Protein AF-A0A952CVP7-F1 (afdb_monomer)

pLDDT: mean 87.02, std 11.58, range [49.03, 98.19]

Nearest PDB structures (foldseek):
  7osi-assembly1_D  TM=8.247E-01  e=4.301E-03  Stutzerimonas stutzeri ATCC 14405 = CCUG 16156
  7znq-assembly1_Y  TM=8.307E-01  e=6.182E-03  Stutzerimonas stutzeri ATCC 14405 = CCUG 16156
  8ce1-assembly1_B  TM=6.761E-01  e=9.826E-02  Escherichia coli
  8edw-assembly1_A  TM=6.250E-01  e=9.923E-01  Homo sapiens
  8ee6-assembly1_A  TM=5.108E-01  e=1.959E+00  Homo sapiens

Mean predicted aligned error: 5.69 Å

Foldseek 3Di:
DQQLVLLLVLLLVCLQPVQLVLLLQQLVQLLDPVVLVVVVPDPDQQLVVLLVSLVVSLVVVLVVQLVVQLVSSVVSVHDPVSNVLSSLSSSLSSLLSSLLLLLQCLVPSDSVRSSVSSVVVSCVQRPVLVVVLVVVCVVPVVDDCLVVLVVSCLVRLSSLSSLVSCLVSVPPPPCPPSSVSCCVVCVPCSVVSSSVSSVVSSVVSSSSSSVSNSVVVD

Secondary structure (DSSP, 8-state):
-HHHHHHHHHHHHHHHHHHHHHHHHHHHHHH-HHHHHHHHTSSS-HHHHHHHHHHHHHHHHHHHHHHHHHHHHHHTT--HHHHHHHHHHHHHHHHHHHHHHHHHHHHH--HHHHHHHHHHHHIIIIIIHHHHHHHHHHHTTTS--HHHHHHHHHH-HHHHHHHHHHHHTT-TTS-HHHHHHHHHH-TTTHHHHHHHHHHHHHHHHHHHHHHHHHHH--

Radius of gyration: 18.66 Å; Cα contacts (8 Å, |Δi|>4): 236; chains: 1; bounding box: 47×37×53 Å

Sequence (218 aa):
RGSAVGLVSVVAVLQLYLPPLVVVMAAPLLTRRETWAFWAALPRPPAAAYRGAALGIAGGMLLPLLAGSALAGAVLGLDPRGLALLGLTTVAVTLMFTTLTALFSALTLDVTRAMALGLAAWGLLVLAYGPLVVGVAAAFADYPLDALLVASLIVNPLELWRVGLLHALRVPVLVGPVGKVVTDLFPNGALLIAAASTALGSAVALFAAGWVFWRRER

Solvent-accessible surface area (backbone atoms only — not comparable to full-atom values): 11289 Å² total; per-residue (Å²): 114,69,42,54,54,48,50,53,51,50,49,52,53,43,63,65,54,47,44,56,51,41,19,66,62,43,14,54,73,63,25,43,60,70,57,52,58,58,54,68,72,43,101,58,61,60,30,57,54,49,39,48,48,42,52,50,53,37,55,64,49,44,57,61,50,44,52,51,51,49,50,54,32,56,77,60,60,40,50,75,66,52,42,51,51,50,47,51,51,54,51,47,52,46,44,34,34,29,19,47,18,39,26,35,9,41,75,54,57,32,43,68,60,9,33,52,51,35,46,49,51,42,44,44,70,64,66,43,38,61,61,49,54,52,53,51,50,63,76,43,64,93,50,90,50,66,67,58,47,51,51,54,37,66,75,34,37,70,55,23,43,54,45,22,49,39,56,77,60,69,51,87,87,75,44,62,76,61,31,49,57,45,49,74,75,33,80,90,41,39,53,58,52,16,50,49,43,34,52,50,52,23,50,51,30,33,52,49,15,14,52,49,36,45,67,69,79,106

Structure (mmCIF, N/CA/C/O backbone):
data_AF-A0A952CVP7-F1
#
_entry.id   AF-A0A952CVP7-F1
#
loop_
_atom_site.group_PDB
_atom_site.id
_atom_site.type_symbol
_atom_site.label_atom_id
_atom_site.label_alt_id
_atom_site.label_comp_id
_atom_site.label_asym_id
_atom_site.label_entity_id
_atom_site.label_seq_id
_atom_site.pdbx_PDB_ins_code
_atom_site.Cartn_x
_atom_site.Cartn_y
_atom_site.Cartn_z
_atom_site.occupancy
_atom_site.B_iso_or_equiv
_atom_site.auth_seq_id
_atom_site.auth_comp_id
_atom_site.auth_asym_id
_atom_site.auth_atom_id
_atom_site.pdbx_PDB_model_num
ATOM 1 N N . ARG A 1 1 ? 24.052 4.198 -17.199 1.00 54.97 1 ARG A N 1
ATOM 2 C CA . ARG A 1 1 ? 23.691 2.754 -17.210 1.00 54.97 1 ARG A CA 1
ATOM 3 C C . ARG A 1 1 ? 23.750 2.149 -15.804 1.00 54.97 1 ARG A C 1
ATOM 5 O O . ARG A 1 1 ? 22.779 1.511 -15.434 1.00 54.97 1 ARG A O 1
ATOM 12 N N . GLY A 1 2 ? 24.797 2.406 -15.004 1.00 66.31 2 GLY A N 1
ATOM 13 C CA . GLY A 1 2 ? 24.876 1.930 -13.609 1.00 66.31 2 GLY A CA 1
ATOM 14 C C . GLY A 1 2 ? 23.774 2.455 -12.672 1.00 66.31 2 GLY A C 1
ATOM 15 O O . GLY A 1 2 ? 23.199 1.669 -11.930 1.00 66.31 2 GLY A O 1
ATOM 16 N N . SER A 1 3 ? 23.399 3.737 -12.772 1.00 73.19 3 SER A N 1
ATOM 17 C CA . SER A 1 3 ? 22.352 4.344 -11.924 1.00 73.19 3 SER A CA 1
ATOM 18 C C . SER A 1 3 ? 20.963 3.711 -12.098 1.00 73.19 3 SER A C 1
ATOM 20 O O . SER A 1 3 ? 20.264 3.467 -11.121 1.00 73.19 3 SER A O 1
ATOM 22 N N . ALA A 1 4 ? 20.577 3.382 -13.335 1.00 74.94 4 ALA A N 1
ATOM 23 C CA . ALA A 1 4 ? 19.302 2.731 -13.640 1.00 74.94 4 ALA A CA 1
ATOM 24 C C . ALA A 1 4 ? 19.203 1.323 -13.030 1.00 74.94 4 ALA A C 1
ATOM 26 O O . ALA A 1 4 ? 18.185 0.968 -12.443 1.00 74.94 4 ALA A O 1
ATOM 27 N N . VAL A 1 5 ? 20.276 0.533 -13.137 1.00 76.94 5 VAL A N 1
ATOM 28 C CA . VAL A 1 5 ? 20.346 -0.802 -12.525 1.00 76.94 5 VAL A CA 1
ATOM 29 C C . VAL A 1 5 ? 20.336 -0.685 -11.000 1.00 76.94 5 VAL A C 1
ATOM 31 O O . VAL A 1 5 ? 19.619 -1.432 -10.343 1.00 76.94 5 VAL A O 1
ATOM 34 N N . GLY A 1 6 ? 21.054 0.297 -10.444 1.00 81.19 6 GLY A N 1
ATOM 35 C CA . GLY A 1 6 ? 21.027 0.608 -9.015 1.00 81.19 6 GLY A CA 1
ATOM 36 C C . GLY A 1 6 ? 19.615 0.889 -8.496 1.00 81.19 6 GLY A C 1
ATOM 37 O O . GLY A 1 6 ? 19.198 0.269 -7.523 1.00 81.19 6 GLY A O 1
ATOM 38 N N . LEU A 1 7 ? 18.845 1.750 -9.176 1.00 84.25 7 LEU A N 1
ATOM 39 C CA . LEU A 1 7 ? 17.468 2.068 -8.776 1.00 84.25 7 LEU A CA 1
ATOM 40 C C . LEU A 1 7 ? 16.573 0.824 -8.763 1.00 84.25 7 LEU A C 1
ATOM 42 O O . LEU A 1 7 ? 15.878 0.579 -7.781 1.00 84.25 7 LEU A O 1
ATOM 46 N N . VAL A 1 8 ? 16.595 0.032 -9.837 1.00 82.94 8 VAL A N 1
ATOM 47 C CA . VAL A 1 8 ? 15.749 -1.166 -9.961 1.00 82.94 8 VAL A CA 1
ATOM 48 C C . VAL A 1 8 ? 16.085 -2.187 -8.874 1.00 82.94 8 VAL A C 1
ATOM 50 O O . VAL A 1 8 ? 15.175 -2.736 -8.256 1.00 82.94 8 VAL A O 1
ATOM 53 N N . SER A 1 9 ? 17.372 -2.401 -8.593 1.00 84.56 9 SER A N 1
ATOM 54 C CA . SER A 1 9 ? 17.817 -3.312 -7.535 1.00 84.56 9 SER A CA 1
ATOM 55 C C . SER A 1 9 ? 17.373 -2.845 -6.149 1.00 84.56 9 SER A C 1
ATOM 57 O O . SER A 1 9 ? 16.862 -3.646 -5.371 1.00 84.56 9 SER A O 1
ATOM 59 N N . VAL A 1 10 ? 17.505 -1.549 -5.842 1.00 88.31 10 VAL A N 1
ATOM 60 C CA . VAL A 1 10 ? 17.043 -0.993 -4.559 1.00 88.31 10 VAL A CA 1
ATOM 61 C C . VAL A 1 10 ? 15.539 -1.121 -4.418 1.00 88.31 10 VAL A C 1
ATOM 63 O O . VAL A 1 10 ? 15.069 -1.513 -3.357 1.00 88.31 10 VAL A O 1
ATOM 66 N N . VAL A 1 11 ? 14.779 -0.821 -5.472 1.00 90.00 11 VAL A N 1
ATOM 67 C CA . VAL A 1 11 ? 13.319 -0.946 -5.437 1.00 90.00 11 VAL A CA 1
ATOM 68 C C . VAL A 1 11 ? 12.902 -2.402 -5.245 1.00 90.00 11 VAL A C 1
ATOM 70 O O . VAL A 1 11 ? 11.991 -2.654 -4.466 1.00 90.00 11 VAL A O 1
ATOM 73 N N . ALA A 1 12 ? 13.582 -3.366 -5.872 1.00 88.38 12 ALA A N 1
ATOM 74 C CA . ALA A 1 12 ? 13.307 -4.786 -5.655 1.00 88.38 12 ALA A CA 1
ATOM 75 C C . ALA A 1 12 ? 13.557 -5.204 -4.194 1.00 88.38 12 ALA A C 1
ATOM 77 O O . ALA A 1 12 ? 12.710 -5.846 -3.576 1.00 88.38 12 ALA A O 1
ATOM 78 N N . VAL A 1 13 ? 14.684 -4.781 -3.611 1.00 90.88 13 VAL A N 1
ATOM 79 C CA . VAL A 1 13 ? 14.997 -5.016 -2.190 1.00 90.88 13 VAL A CA 1
ATOM 80 C C . VAL A 1 13 ? 13.963 -4.335 -1.287 1.00 90.88 13 VAL A C 1
ATOM 82 O O . VAL A 1 13 ? 13.463 -4.941 -0.342 1.00 90.88 13 VAL A O 1
ATOM 85 N N . LEU A 1 14 ? 13.583 -3.097 -1.598 1.00 92.69 14 LEU A N 1
ATOM 86 C CA . LEU A 1 14 ? 12.570 -2.349 -0.861 1.00 92.69 14 LEU A CA 1
ATOM 87 C C . LEU A 1 14 ? 11.216 -3.062 -0.913 1.00 92.69 14 LEU A C 1
ATOM 89 O O . LEU A 1 14 ? 10.606 -3.273 0.128 1.00 92.69 14 LEU A O 1
ATOM 93 N N . GLN A 1 15 ? 10.759 -3.494 -2.087 1.00 91.56 15 GLN A N 1
ATOM 94 C CA . GLN A 1 15 ? 9.509 -4.246 -2.237 1.00 91.56 15 GLN A CA 1
ATOM 95 C C . GLN A 1 15 ? 9.540 -5.593 -1.504 1.00 91.56 15 GLN A C 1
ATOM 97 O O . GLN A 1 15 ? 8.499 -6.057 -1.047 1.00 91.56 15 GLN A O 1
ATOM 102 N N . LEU A 1 16 ? 10.717 -6.202 -1.346 1.00 94.38 16 LEU A N 1
ATOM 103 C CA . LEU A 1 16 ? 10.873 -7.448 -0.606 1.00 94.38 16 LEU A CA 1
ATOM 104 C C . LEU A 1 16 ? 10.771 -7.246 0.914 1.00 94.38 16 LEU A C 1
ATOM 106 O O . LEU A 1 16 ? 10.023 -7.969 1.570 1.00 94.38 16 LEU A O 1
ATOM 110 N N . TYR A 1 17 ? 11.496 -6.271 1.472 1.00 94.75 17 TYR A N 1
ATOM 111 C CA . TYR A 1 17 ? 11.640 -6.105 2.928 1.00 94.75 17 TYR A CA 1
ATOM 112 C C . TYR A 1 17 ? 10.680 -5.096 3.560 1.00 94.75 17 TYR A C 1
ATOM 114 O O . TYR A 1 17 ? 10.357 -5.213 4.743 1.00 94.75 17 TYR A O 1
ATOM 122 N N . LEU A 1 18 ? 10.217 -4.097 2.809 1.00 95.44 18 LEU A N 1
ATOM 123 C CA . LEU A 1 18 ? 9.376 -3.039 3.361 1.00 95.44 18 LEU A CA 1
ATOM 124 C C . LEU A 1 18 ? 7.982 -3.535 3.776 1.00 95.44 18 LEU A C 1
ATOM 126 O O . LEU A 1 18 ? 7.540 -3.179 4.868 1.00 95.44 18 LEU A O 1
ATOM 130 N N . PRO A 1 19 ? 7.286 -4.375 2.988 1.00 96.75 19 PRO A N 1
ATOM 131 C CA . PRO A 1 19 ? 5.978 -4.875 3.388 1.00 96.75 19 PRO A CA 1
ATOM 132 C C . PRO A 1 19 ? 5.930 -5.638 4.720 1.00 96.75 19 PRO A C 1
ATOM 134 O O . PRO A 1 19 ? 5.095 -5.276 5.551 1.00 96.75 19 PRO A O 1
ATOM 137 N N . PRO A 1 20 ? 6.789 -6.648 4.992 1.00 97.62 20 PRO A N 1
ATOM 138 C CA . PRO A 1 20 ? 6.739 -7.353 6.268 1.00 97.62 20 PRO A CA 1
ATOM 139 C C . PRO A 1 20 ? 7.072 -6.419 7.436 1.00 97.62 20 PRO A C 1
ATOM 141 O O . PRO A 1 20 ? 6.433 -6.518 8.481 1.00 97.62 20 PRO A O 1
ATOM 144 N N . LEU A 1 21 ? 7.990 -5.460 7.252 1.00 97.50 21 LEU A N 1
ATOM 145 C CA . LEU A 1 21 ? 8.279 -4.433 8.256 1.00 97.50 21 LEU A CA 1
ATOM 146 C C . LEU A 1 21 ? 7.028 -3.602 8.584 1.00 97.50 21 LEU A C 1
ATOM 148 O O . LEU A 1 21 ? 6.689 -3.433 9.755 1.00 97.50 21 LEU A O 1
ATOM 152 N N . VAL A 1 22 ? 6.316 -3.119 7.561 1.00 97.75 22 VAL A N 1
ATOM 153 C CA . VAL A 1 22 ? 5.076 -2.345 7.732 1.00 97.75 22 VAL A CA 1
ATOM 154 C C . VAL A 1 22 ? 4.010 -3.172 8.451 1.00 97.75 22 VAL A C 1
ATOM 156 O O . VAL A 1 22 ? 3.400 -2.675 9.395 1.00 97.75 22 VAL A O 1
ATOM 159 N N . VAL A 1 23 ? 3.819 -4.438 8.068 1.00 98.12 23 VAL A N 1
ATOM 160 C CA . VAL A 1 23 ? 2.848 -5.343 8.708 1.00 98.12 23 VAL A CA 1
ATOM 161 C C . VAL A 1 23 ? 3.162 -5.527 10.195 1.00 98.12 23 VAL A C 1
ATOM 163 O O . VAL A 1 23 ? 2.280 -5.346 11.035 1.00 98.12 23 VAL A O 1
ATOM 166 N N . VAL A 1 24 ? 4.416 -5.851 10.529 1.00 97.50 24 VAL A N 1
ATOM 167 C CA . VAL A 1 24 ? 4.864 -6.103 11.911 1.00 97.50 24 VAL A CA 1
ATOM 168 C C . VAL A 1 24 ? 4.699 -4.865 12.787 1.00 97.50 24 VAL A C 1
ATOM 170 O O . VAL A 1 24 ? 4.323 -4.979 13.950 1.00 97.50 24 VAL A O 1
ATOM 173 N N . MET A 1 25 ? 4.954 -3.680 12.237 1.00 97.31 25 MET A N 1
ATOM 174 C CA . MET A 1 25 ? 4.862 -2.439 12.997 1.00 97.31 25 MET A CA 1
ATOM 175 C C . MET A 1 25 ? 3.421 -1.918 13.108 1.00 97.31 25 MET A C 1
ATOM 177 O O . MET A 1 25 ? 3.038 -1.385 14.149 1.00 97.31 25 MET A O 1
ATOM 181 N N . ALA A 1 26 ? 2.603 -2.065 12.061 1.00 97.56 26 ALA A N 1
ATOM 182 C CA . ALA A 1 26 ? 1.249 -1.518 12.025 1.00 97.56 26 ALA A CA 1
ATOM 183 C C . ALA A 1 26 ? 0.235 -2.405 12.762 1.00 97.56 26 ALA A C 1
ATOM 185 O O . ALA A 1 26 ? -0.609 -1.882 13.493 1.00 97.56 26 ALA A O 1
ATOM 186 N N . ALA A 1 27 ? 0.317 -3.733 12.617 1.00 97.50 27 ALA A N 1
ATOM 187 C CA . ALA A 1 27 ? -0.688 -4.646 13.163 1.00 97.50 27 ALA A CA 1
ATOM 188 C C . ALA A 1 27 ? -0.885 -4.499 14.686 1.00 97.50 27 ALA A C 1
ATOM 190 O O . ALA A 1 27 ? -2.035 -4.320 15.094 1.00 97.50 27 ALA A O 1
ATOM 191 N N . PRO A 1 28 ? 0.169 -4.462 15.535 1.00 96.06 28 PRO A N 1
ATOM 192 C CA . PRO A 1 28 ? -0.001 -4.302 16.977 1.00 96.06 28 PRO A CA 1
ATOM 193 C C . PRO A 1 28 ? -0.625 -2.965 17.368 1.00 96.06 28 PRO A C 1
ATOM 195 O O . PRO A 1 28 ? -1.359 -2.894 18.347 1.00 96.06 28 PRO A O 1
ATOM 198 N N . LEU A 1 29 ? -0.332 -1.893 16.629 1.00 95.44 29 LEU A N 1
ATOM 199 C CA . LEU A 1 29 ? -0.872 -0.562 16.909 1.00 95.44 29 LEU A CA 1
ATOM 200 C C . LEU A 1 29 ? -2.357 -0.464 16.541 1.00 95.44 29 LEU A C 1
ATOM 202 O O . LEU A 1 29 ? -3.111 0.239 17.207 1.00 95.44 29 LEU A O 1
ATOM 206 N N . LEU A 1 30 ? -2.782 -1.201 15.515 1.00 95.38 30 LEU A N 1
ATOM 207 C CA . LEU A 1 30 ? -4.155 -1.194 15.013 1.00 95.38 30 LEU A CA 1
ATOM 208 C C . LEU A 1 30 ? -5.081 -2.173 15.745 1.00 95.38 30 LEU A C 1
ATOM 210 O O . LEU A 1 30 ? -6.295 -2.018 15.662 1.00 95.38 30 LEU A O 1
ATOM 214 N N . THR A 1 31 ? -4.559 -3.157 16.482 1.00 94.19 31 THR A N 1
ATOM 215 C CA . THR A 1 31 ? -5.379 -4.148 17.210 1.00 94.19 31 THR A CA 1
ATOM 216 C C . THR A 1 31 ? -5.429 -3.947 18.728 1.00 94.19 31 THR A C 1
ATOM 218 O O . THR A 1 31 ? -6.090 -4.724 19.418 1.00 94.19 31 THR A O 1
ATOM 221 N N . ARG A 1 32 ? -4.743 -2.942 19.294 1.00 89.44 32 ARG A N 1
ATOM 222 C CA . ARG A 1 32 ? -4.740 -2.701 20.751 1.00 89.44 32 ARG A CA 1
ATOM 223 C C . ARG A 1 32 ? -6.122 -2.303 21.270 1.00 89.44 32 ARG A C 1
ATOM 225 O O . ARG A 1 32 ? -6.607 -1.206 21.005 1.00 89.44 32 ARG A O 1
ATOM 232 N N . ARG A 1 33 ? -6.718 -3.174 22.088 1.00 84.50 33 ARG A N 1
ATOM 233 C CA . ARG A 1 33 ? -8.054 -2.970 22.673 1.00 84.50 33 ARG A CA 1
ATOM 234 C C . ARG A 1 33 ? -8.132 -1.756 23.593 1.00 84.50 33 ARG A C 1
ATOM 236 O O . ARG A 1 33 ? -9.086 -1.002 23.500 1.00 84.50 33 ARG A O 1
ATOM 243 N N . GLU A 1 34 ? -7.125 -1.546 24.436 1.00 85.44 34 GLU A N 1
ATOM 244 C CA . GLU A 1 34 ? -7.066 -0.406 25.369 1.00 85.44 34 GLU A CA 1
ATOM 245 C C . GLU A 1 34 ? -7.121 0.934 24.634 1.00 85.44 34 GLU A C 1
ATOM 247 O O . GLU A 1 34 ? -7.817 1.858 25.049 1.00 85.44 34 GLU A O 1
ATOM 252 N N . THR A 1 35 ? -6.421 1.018 23.498 1.00 85.38 35 THR A N 1
ATOM 253 C CA . THR A 1 35 ? -6.474 2.185 22.625 1.00 85.38 35 THR A CA 1
ATOM 254 C C . THR A 1 35 ? -7.899 2.367 22.119 1.00 85.38 35 THR A C 1
ATOM 256 O O . THR A 1 35 ? -8.501 3.400 22.375 1.00 85.38 35 THR A O 1
ATOM 259 N N . TRP A 1 36 ? -8.504 1.363 21.489 1.00 87.81 36 TRP A N 1
ATOM 260 C CA . TRP A 1 36 ? -9.860 1.520 20.954 1.00 87.81 36 TRP A CA 1
ATOM 261 C C . TRP A 1 36 ? -10.922 1.809 22.019 1.00 87.81 36 TRP A C 1
ATOM 263 O O . TRP A 1 36 ? -11.789 2.641 21.769 1.00 87.81 36 TRP A O 1
ATOM 273 N N . ALA A 1 37 ? -10.788 1.253 23.225 1.00 85.06 37 ALA A N 1
ATOM 274 C CA . ALA A 1 37 ? -11.650 1.574 24.359 1.00 85.06 37 ALA A CA 1
ATOM 275 C C . ALA A 1 37 ? -11.560 3.058 24.757 1.00 85.06 37 ALA A C 1
ATOM 277 O O . ALA A 1 37 ? -12.580 3.706 24.979 1.00 85.06 37 ALA A O 1
ATOM 278 N N . PHE A 1 38 ? -10.351 3.629 24.786 1.00 86.44 38 PHE A N 1
ATOM 279 C CA . PHE A 1 38 ? -10.166 5.064 25.017 1.00 86.44 38 PHE A CA 1
ATOM 280 C C . PHE A 1 38 ? -10.777 5.911 23.891 1.00 86.44 38 PHE A C 1
ATOM 282 O O . PHE A 1 38 ? -11.462 6.899 24.146 1.00 86.44 38 PHE A O 1
ATOM 289 N N . TRP A 1 39 ? -10.556 5.526 22.632 1.00 83.12 39 TRP A N 1
ATOM 290 C CA . TRP A 1 39 ? -11.062 6.280 21.483 1.00 83.12 39 TRP A CA 1
ATOM 291 C C . TRP A 1 39 ? -12.585 6.195 21.338 1.00 83.12 39 TRP A C 1
ATOM 293 O O . TRP A 1 39 ? -13.186 7.155 20.859 1.00 83.12 39 TRP A O 1
ATOM 303 N N . ALA A 1 40 ? -13.210 5.106 21.790 1.00 82.56 40 ALA A N 1
ATOM 304 C CA . ALA A 1 40 ? -14.663 4.961 21.852 1.00 82.56 40 ALA A CA 1
ATOM 305 C C . ALA A 1 40 ? -15.320 5.958 22.825 1.00 82.56 40 ALA A C 1
ATOM 307 O O . ALA A 1 40 ? -16.478 6.321 22.636 1.00 82.56 40 ALA A O 1
ATOM 308 N N . ALA A 1 41 ? -14.581 6.450 23.828 1.00 84.94 41 ALA A N 1
ATOM 309 C CA . ALA A 1 41 ? -15.062 7.482 24.746 1.00 84.94 41 ALA A CA 1
ATOM 310 C C . ALA A 1 41 ? -15.031 8.902 24.143 1.00 84.94 41 ALA A C 1
ATOM 312 O O . ALA A 1 41 ? -15.636 9.822 24.695 1.00 84.94 41 ALA A O 1
ATOM 313 N N . LEU A 1 42 ? -14.331 9.110 23.021 1.00 85.94 42 LEU A N 1
ATOM 314 C CA . LEU A 1 42 ? -14.278 10.405 22.343 1.00 85.94 42 LEU A CA 1
ATOM 315 C C . LEU A 1 42 ? -15.504 10.593 21.430 1.00 85.94 42 LEU A C 1
ATOM 317 O O . LEU A 1 42 ? -15.929 9.645 20.771 1.00 85.94 42 LEU A O 1
ATOM 321 N N . PRO A 1 43 ? -16.035 11.824 21.281 1.00 86.69 43 PRO A N 1
ATOM 322 C CA . PRO A 1 43 ? -17.179 12.115 20.415 1.00 86.69 43 PRO A CA 1
ATOM 323 C C . PRO A 1 43 ? -16.762 12.160 18.933 1.00 86.69 43 PRO A C 1
ATOM 325 O O . PRO A 1 43 ? -16.831 13.194 18.269 1.00 86.69 43 PRO A O 1
ATOM 328 N N . ARG A 1 44 ? -16.261 11.041 18.402 1.00 84.62 44 ARG A N 1
ATOM 329 C CA . ARG A 1 44 ? -15.830 10.888 17.006 1.00 84.62 44 ARG A CA 1
ATOM 330 C C . ARG A 1 44 ? -16.362 9.580 16.424 1.00 84.62 44 ARG A C 1
ATOM 332 O O . ARG A 1 44 ? -16.389 8.571 17.120 1.00 84.62 44 ARG A O 1
ATOM 339 N N . PRO A 1 45 ? -16.738 9.549 15.133 1.00 88.00 45 PRO A N 1
ATOM 340 C CA . PRO A 1 45 ? -17.193 8.312 14.516 1.00 88.00 45 PRO A CA 1
ATOM 341 C C . PRO A 1 45 ? -16.037 7.295 14.462 1.00 88.00 45 PRO A C 1
ATOM 343 O O . PRO A 1 45 ? -14.963 7.630 13.945 1.00 88.00 45 PRO A O 1
ATOM 346 N N . PRO A 1 46 ? -16.239 6.044 14.921 1.00 87.44 46 PRO A N 1
ATOM 347 C CA . PRO A 1 46 ? -15.155 5.074 15.100 1.00 87.44 46 PRO A CA 1
ATOM 348 C C . PRO A 1 46 ? -14.478 4.720 13.770 1.00 87.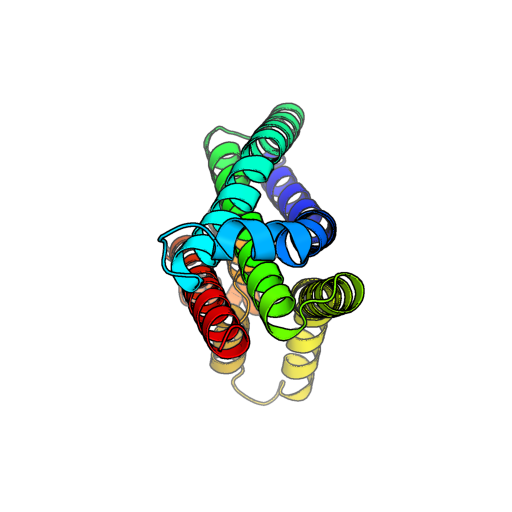44 46 PRO A C 1
ATOM 350 O O . PRO A 1 46 ? -13.259 4.600 13.706 1.00 87.44 46 PRO A O 1
ATOM 353 N N . ALA A 1 47 ? -15.231 4.691 12.664 1.00 91.56 47 ALA A N 1
ATOM 354 C CA . ALA A 1 47 ? -14.670 4.511 11.324 1.00 91.56 47 ALA A CA 1
ATOM 355 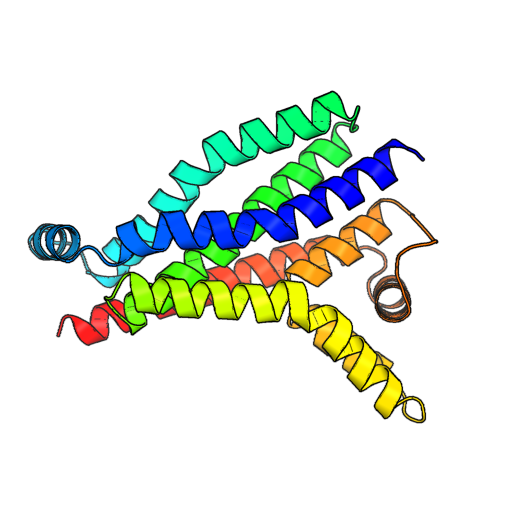C C . ALA A 1 47 ? -13.689 5.626 10.918 1.00 91.56 47 ALA A C 1
ATOM 357 O O . ALA A 1 47 ? -12.726 5.374 10.196 1.00 91.56 47 ALA A O 1
ATOM 358 N N . ALA A 1 48 ? -13.939 6.883 11.302 1.00 92.38 48 ALA A N 1
ATOM 359 C CA . ALA A 1 48 ? -13.025 7.981 10.984 1.00 92.38 48 ALA A CA 1
ATOM 360 C C . ALA A 1 48 ? -11.793 7.957 11.892 1.00 92.38 48 ALA A C 1
ATOM 362 O O . ALA A 1 48 ? -10.688 8.154 11.395 1.00 92.38 48 ALA A O 1
ATOM 363 N N . ALA A 1 49 ? -11.974 7.649 13.181 1.00 92.38 49 ALA A N 1
ATOM 364 C CA . ALA A 1 49 ? -10.867 7.464 14.115 1.00 92.38 49 ALA A CA 1
ATOM 365 C C . ALA A 1 49 ? -9.926 6.341 13.650 1.00 92.38 49 ALA A C 1
ATOM 367 O O . ALA A 1 49 ? -8.719 6.551 13.566 1.00 92.38 49 ALA A O 1
ATOM 368 N N . TYR A 1 50 ? -10.482 5.196 13.240 1.00 94.56 50 TYR A N 1
ATOM 369 C CA . TYR A 1 50 ? -9.707 4.055 12.752 1.00 94.56 50 TYR A CA 1
ATOM 370 C C . TYR A 1 50 ? -8.908 4.373 11.484 1.00 94.56 50 TYR A C 1
ATOM 372 O O . TYR A 1 50 ? -7.708 4.107 11.405 1.00 94.56 50 TYR A O 1
ATOM 380 N N . ARG A 1 51 ? -9.546 5.025 10.504 1.00 95.25 51 ARG A N 1
ATOM 381 C CA . ARG A 1 51 ? -8.861 5.474 9.281 1.00 95.25 51 ARG A CA 1
ATOM 382 C C . ARG A 1 51 ? -7.770 6.503 9.579 1.00 95.25 51 ARG A C 1
ATOM 384 O O . ARG A 1 51 ? -6.688 6.423 9.006 1.00 95.25 51 ARG A O 1
ATOM 391 N N . GLY A 1 52 ? -8.040 7.437 10.491 1.00 95.06 52 GLY A N 1
ATOM 392 C CA . GLY A 1 52 ? -7.065 8.424 10.948 1.00 95.06 52 GLY A CA 1
ATOM 393 C C . GLY A 1 52 ? -5.854 7.778 11.619 1.00 95.06 52 GLY A C 1
ATOM 394 O O . GLY A 1 52 ? -4.728 8.160 11.319 1.00 95.06 52 GLY A O 1
ATOM 395 N N . ALA A 1 53 ? -6.064 6.757 12.453 1.00 95.19 53 ALA A N 1
ATOM 396 C CA . ALA A 1 53 ? -4.979 6.000 13.069 1.00 95.19 53 ALA A CA 1
ATOM 397 C C . ALA A 1 53 ? -4.119 5.280 12.021 1.00 95.19 53 ALA A C 1
ATOM 399 O O . ALA A 1 53 ? -2.899 5.406 12.054 1.00 95.19 53 ALA A O 1
ATOM 400 N N . ALA A 1 54 ? -4.733 4.596 11.049 1.00 97.00 54 ALA A N 1
ATOM 401 C CA . ALA A 1 54 ? -3.999 3.933 9.969 1.00 97.00 54 ALA A CA 1
ATOM 402 C C . ALA A 1 54 ? -3.145 4.921 9.151 1.00 97.00 54 ALA A C 1
ATOM 404 O O . ALA A 1 54 ? -1.973 4.655 8.886 1.00 97.00 54 ALA A O 1
ATOM 405 N N . LEU A 1 55 ? -3.695 6.090 8.802 1.00 97.25 55 LEU A N 1
ATOM 406 C CA . LEU A 1 55 ? -2.949 7.143 8.106 1.00 97.25 55 LEU A CA 1
ATOM 407 C C . LEU A 1 55 ? -1.855 7.770 8.982 1.00 97.25 55 LEU A C 1
ATOM 409 O O . LEU A 1 55 ? -0.777 8.073 8.479 1.00 97.25 55 LEU A O 1
ATOM 413 N N . GLY A 1 56 ? -2.103 7.939 10.282 1.00 96.62 56 GLY A N 1
ATOM 414 C CA . GLY A 1 56 ? -1.110 8.434 11.236 1.00 96.62 56 GLY A CA 1
ATOM 415 C C . GLY A 1 56 ? 0.069 7.476 11.400 1.00 96.62 56 GLY A C 1
ATOM 416 O O . GLY A 1 56 ? 1.216 7.912 11.400 1.00 96.62 56 GLY A O 1
ATOM 417 N N . ILE A 1 57 ? -0.203 6.169 11.459 1.00 97.12 57 ILE A N 1
ATOM 418 C CA . ILE A 1 57 ? 0.820 5.116 11.481 1.00 97.12 57 ILE A CA 1
ATOM 419 C C . ILE A 1 57 ? 1.640 5.153 10.189 1.00 97.12 57 ILE A C 1
ATOM 421 O O . ILE A 1 57 ? 2.868 5.192 10.258 1.00 97.12 57 ILE A O 1
ATOM 425 N N . ALA A 1 58 ? 0.982 5.224 9.025 1.00 97.38 58 ALA A N 1
ATOM 426 C CA . ALA A 1 58 ? 1.679 5.373 7.749 1.00 97.38 58 ALA A CA 1
ATOM 427 C C . ALA A 1 58 ? 2.565 6.629 7.744 1.00 97.38 58 ALA A C 1
ATOM 429 O O . ALA A 1 58 ? 3.745 6.540 7.428 1.00 97.38 58 ALA A O 1
ATOM 430 N N . GLY A 1 59 ? 2.037 7.785 8.158 1.00 96.88 59 GLY A N 1
ATOM 431 C CA . GLY A 1 59 ? 2.792 9.039 8.239 1.00 96.88 59 GLY A CA 1
ATOM 432 C C . GLY A 1 59 ? 4.011 8.950 9.162 1.00 96.88 59 GLY A C 1
ATOM 433 O O . GLY A 1 59 ? 5.100 9.378 8.783 1.00 96.88 59 GLY A O 1
ATOM 434 N N . GLY A 1 60 ? 3.853 8.335 10.337 1.00 96.94 60 GLY A N 1
ATOM 435 C CA . GLY A 1 60 ? 4.943 8.117 11.288 1.00 96.94 60 GLY A CA 1
ATOM 436 C C . GLY A 1 60 ? 6.047 7.206 10.744 1.00 96.94 60 GLY A C 1
ATOM 437 O O . GLY A 1 60 ? 7.222 7.460 10.992 1.00 96.94 60 GLY A O 1
ATOM 438 N N . MET A 1 61 ? 5.689 6.184 9.961 1.00 97.00 61 MET A N 1
ATOM 439 C CA . MET A 1 61 ? 6.651 5.301 9.289 1.00 97.00 61 MET A CA 1
ATOM 440 C C . MET A 1 61 ? 7.317 5.961 8.083 1.00 97.00 61 MET A C 1
ATOM 442 O O . MET A 1 61 ? 8.502 5.747 7.840 1.00 97.00 61 MET A O 1
ATOM 446 N N . LEU A 1 62 ? 6.578 6.765 7.315 1.00 97.19 62 LEU A N 1
ATOM 447 C CA . LEU A 1 62 ? 7.086 7.365 6.084 1.00 97.19 62 LEU A CA 1
ATOM 448 C C . LEU A 1 62 ? 8.279 8.286 6.336 1.00 97.19 62 LEU A C 1
ATOM 450 O O . LEU A 1 62 ? 9.181 8.309 5.510 1.00 97.19 62 LEU A O 1
ATOM 454 N N . LEU A 1 63 ? 8.331 8.997 7.465 1.00 94.00 63 LEU A N 1
ATOM 455 C CA . LEU A 1 63 ? 9.455 9.881 7.792 1.00 94.00 63 LEU A CA 1
ATOM 456 C C . LEU A 1 63 ? 10.814 9.144 7.816 1.00 94.00 63 LEU A C 1
ATOM 458 O O . LEU A 1 63 ? 11.676 9.475 6.995 1.00 94.00 63 LEU A O 1
ATOM 462 N N . PRO A 1 64 ? 11.038 8.134 8.684 1.00 96.38 64 PRO A N 1
ATOM 463 C CA . PRO A 1 64 ? 12.297 7.393 8.696 1.00 96.38 64 PRO A CA 1
ATOM 464 C C . PRO A 1 64 ? 12.517 6.571 7.419 1.00 96.38 64 PRO A C 1
ATOM 466 O O . PRO A 1 64 ? 13.655 6.447 6.970 1.00 96.38 64 PRO A O 1
ATOM 469 N N . LEU A 1 65 ? 11.458 6.043 6.794 1.00 96.62 65 LEU A N 1
ATOM 470 C CA . LEU A 1 65 ? 11.580 5.263 5.558 1.00 96.62 65 LEU A CA 1
ATOM 471 C C . LEU A 1 65 ? 12.020 6.117 4.365 1.00 96.62 65 LEU A C 1
ATOM 473 O O . LEU A 1 65 ? 12.870 5.695 3.580 1.00 96.62 65 LEU A O 1
ATOM 477 N N . LEU A 1 66 ? 11.488 7.333 4.236 1.00 96.88 66 LEU A N 1
ATOM 478 C CA . LEU A 1 66 ? 11.907 8.277 3.206 1.00 96.88 66 LEU A CA 1
ATOM 479 C C . LEU A 1 66 ? 13.348 8.721 3.431 1.00 96.88 66 LEU A C 1
ATOM 481 O O . LEU A 1 66 ? 14.129 8.679 2.484 1.00 96.88 66 LEU A O 1
ATOM 485 N N . ALA A 1 67 ? 13.728 9.041 4.671 1.00 96.06 67 ALA A N 1
ATOM 486 C CA . ALA A 1 67 ? 15.111 9.368 5.009 1.00 96.06 67 ALA A CA 1
ATOM 487 C C . ALA A 1 67 ? 16.075 8.216 4.668 1.00 96.06 67 ALA A C 1
ATOM 489 O O . ALA A 1 67 ? 17.089 8.434 4.007 1.00 96.06 67 ALA A O 1
ATOM 490 N N . GLY A 1 68 ? 15.731 6.979 5.045 1.00 94.50 68 GLY A N 1
ATOM 491 C CA . GLY A 1 68 ? 16.531 5.791 4.741 1.00 94.50 68 GLY A CA 1
ATOM 492 C C . GLY A 1 68 ? 16.636 5.505 3.241 1.00 94.50 68 GLY A C 1
ATOM 493 O O . GLY A 1 68 ? 17.729 5.253 2.737 1.00 94.50 68 GLY A O 1
ATOM 494 N N . SER A 1 69 ? 15.525 5.601 2.504 1.00 94.00 69 SER A N 1
ATOM 495 C CA . SER A 1 69 ? 15.524 5.400 1.049 1.00 94.00 69 SER A CA 1
ATOM 496 C C . SER A 1 69 ? 16.307 6.491 0.308 1.00 94.00 69 SER A C 1
ATOM 498 O O . SER A 1 69 ? 17.067 6.180 -0.608 1.00 94.00 69 SER A O 1
ATOM 500 N N . ALA A 1 70 ? 16.212 7.751 0.744 1.00 94.31 70 ALA A N 1
ATOM 501 C CA . ALA A 1 70 ? 16.988 8.855 0.188 1.00 94.31 70 ALA A CA 1
ATOM 502 C C . ALA A 1 70 ? 18.489 8.680 0.452 1.00 94.31 70 ALA A C 1
ATOM 504 O O . ALA A 1 70 ? 19.292 8.864 -0.462 1.00 94.31 70 ALA A O 1
ATOM 505 N N . LEU A 1 71 ? 18.868 8.261 1.665 1.00 94.25 71 LEU A N 1
ATOM 506 C CA . LEU A 1 71 ? 20.255 7.956 2.010 1.00 94.25 71 LEU A CA 1
ATOM 507 C C . LEU A 1 71 ? 20.806 6.813 1.147 1.00 94.25 71 LEU A C 1
ATOM 509 O O . LEU A 1 71 ? 21.874 6.955 0.556 1.00 94.25 71 LEU A O 1
ATOM 513 N N . ALA A 1 72 ? 20.064 5.710 1.018 1.00 91.94 72 ALA A N 1
ATOM 514 C CA . ALA A 1 72 ? 20.454 4.585 0.169 1.00 91.94 72 ALA A CA 1
ATOM 515 C C . ALA A 1 72 ? 20.620 5.013 -1.299 1.00 91.94 72 ALA A C 1
ATOM 517 O O . ALA A 1 72 ? 21.604 4.658 -1.948 1.00 91.94 72 ALA A O 1
ATOM 518 N N . GLY A 1 73 ? 19.693 5.825 -1.811 1.00 91.88 73 GLY A N 1
ATOM 519 C CA . GLY A 1 73 ? 19.776 6.372 -3.160 1.00 91.88 73 GLY A CA 1
ATOM 520 C C . GLY A 1 73 ? 20.977 7.300 -3.367 1.00 91.88 73 GLY A C 1
ATOM 521 O O . GLY A 1 73 ? 21.629 7.226 -4.407 1.00 91.88 73 GLY A O 1
ATOM 522 N N . ALA A 1 74 ? 21.313 8.128 -2.375 1.00 91.38 74 ALA A N 1
ATOM 523 C CA . ALA A 1 74 ? 22.480 9.006 -2.423 1.00 91.38 74 ALA A CA 1
ATOM 524 C C . ALA A 1 74 ? 23.796 8.210 -2.438 1.00 91.38 74 ALA A C 1
ATOM 526 O O . ALA A 1 74 ? 24.670 8.497 -3.254 1.00 91.38 74 ALA A O 1
ATOM 527 N N . VAL A 1 75 ? 23.913 7.167 -1.604 1.00 91.75 75 VAL A N 1
ATOM 528 C CA . VAL A 1 75 ? 25.084 6.265 -1.572 1.00 91.75 75 VAL A CA 1
ATOM 529 C C . VAL A 1 75 ? 25.293 5.566 -2.918 1.00 91.75 75 VAL A C 1
ATOM 531 O O . VAL A 1 75 ? 26.426 5.364 -3.346 1.00 91.75 75 VAL A O 1
ATOM 534 N N . LEU A 1 76 ? 24.207 5.234 -3.615 1.00 88.94 76 LEU A N 1
ATOM 535 C CA . LEU A 1 76 ? 24.247 4.589 -4.928 1.00 88.94 76 LEU A CA 1
ATOM 536 C C . LEU A 1 76 ? 24.401 5.569 -6.099 1.00 88.94 76 LEU A C 1
ATOM 538 O O . LEU A 1 76 ? 24.397 5.141 -7.255 1.00 88.94 76 LEU A O 1
ATOM 542 N N . GLY A 1 77 ? 24.535 6.869 -5.823 1.00 89.31 77 GLY A N 1
ATOM 543 C CA . GLY A 1 77 ? 24.706 7.897 -6.847 1.00 89.31 77 GLY A CA 1
ATOM 544 C C . GLY A 1 77 ? 23.498 8.023 -7.778 1.00 89.31 77 GLY A C 1
ATOM 545 O O . GLY A 1 77 ? 23.669 8.238 -8.981 1.00 89.31 77 GLY A O 1
ATOM 546 N N . LEU A 1 78 ? 22.282 7.838 -7.250 1.00 88.81 78 LEU A N 1
ATOM 547 C CA . LEU A 1 78 ? 21.061 8.044 -8.025 1.00 88.81 78 LEU A CA 1
ATOM 548 C C . LEU A 1 78 ? 20.912 9.519 -8.411 1.00 88.81 78 LEU A C 1
ATOM 550 O O . LEU A 1 78 ? 21.180 10.427 -7.626 1.00 88.81 78 LEU A O 1
ATOM 554 N N . ASP A 1 79 ? 20.453 9.750 -9.637 1.00 90.56 79 ASP A N 1
ATOM 555 C CA . ASP A 1 79 ? 20.104 11.078 -10.121 1.00 90.56 79 ASP A CA 1
ATOM 556 C C . ASP A 1 79 ? 18.846 11.612 -9.399 1.00 90.56 79 ASP A C 1
ATOM 558 O O . ASP A 1 79 ? 18.078 10.831 -8.827 1.00 90.56 79 ASP A O 1
ATOM 562 N N . PRO A 1 80 ? 18.570 12.932 -9.428 1.00 90.69 80 PRO A N 1
ATOM 563 C CA . PRO A 1 80 ? 17.401 13.505 -8.753 1.00 90.69 80 PRO A CA 1
ATOM 564 C C . PRO A 1 80 ? 16.076 12.851 -9.166 1.00 90.69 80 PRO A C 1
ATOM 566 O O . PRO A 1 80 ? 15.174 12.675 -8.347 1.00 90.69 80 PRO A O 1
ATOM 569 N N . ARG A 1 81 ? 15.973 12.433 -10.434 1.00 89.75 81 ARG A N 1
ATOM 570 C CA . ARG A 1 81 ? 14.818 11.690 -10.939 1.00 89.75 81 ARG A CA 1
ATOM 571 C C . ARG A 1 81 ? 14.721 10.299 -10.308 1.00 89.75 81 ARG A C 1
ATOM 573 O O . ARG A 1 81 ? 13.632 9.918 -9.889 1.00 89.75 81 ARG A O 1
ATOM 580 N N . GLY A 1 82 ? 15.823 9.554 -10.217 1.00 89.44 82 GLY A N 1
ATOM 581 C CA . GLY A 1 82 ? 15.876 8.262 -9.537 1.00 89.44 82 GLY A CA 1
ATOM 582 C C . GLY A 1 82 ? 15.523 8.362 -8.054 1.00 89.44 82 GLY A C 1
ATOM 583 O O . GLY A 1 82 ? 14.746 7.547 -7.567 1.00 89.44 82 GLY A O 1
ATOM 584 N N . LEU A 1 83 ? 15.997 9.399 -7.357 1.00 92.00 83 LEU A N 1
ATOM 585 C CA . LEU A 1 83 ? 15.627 9.670 -5.962 1.00 92.00 83 LEU A CA 1
ATOM 586 C C . LEU A 1 83 ? 14.129 9.956 -5.799 1.00 92.00 83 LEU A C 1
ATOM 588 O O . LEU A 1 83 ? 13.495 9.403 -4.902 1.00 92.00 83 LEU A O 1
ATOM 592 N N . ALA A 1 84 ? 13.544 10.772 -6.681 1.00 92.25 84 ALA A N 1
ATOM 593 C CA . ALA A 1 84 ? 12.110 11.060 -6.657 1.00 92.25 84 ALA A CA 1
ATOM 594 C C . ALA A 1 84 ? 11.267 9.801 -6.916 1.00 92.25 84 ALA A C 1
ATOM 596 O O . ALA A 1 84 ? 10.283 9.554 -6.219 1.00 92.25 84 ALA A O 1
ATOM 597 N N . LEU A 1 85 ? 11.673 8.979 -7.889 1.00 91.19 85 LEU A N 1
ATOM 598 C CA . LEU A 1 85 ? 11.017 7.708 -8.196 1.00 91.19 85 LEU A CA 1
ATOM 599 C C . LEU A 1 85 ? 11.125 6.716 -7.033 1.00 91.19 85 LEU A C 1
ATOM 601 O O . LEU A 1 85 ? 10.128 6.087 -6.682 1.00 91.19 85 LEU A O 1
ATOM 605 N N . LEU A 1 86 ? 12.298 6.617 -6.403 1.00 93.00 86 LEU A N 1
ATOM 606 C CA . LEU A 1 86 ? 12.502 5.792 -5.217 1.00 93.00 86 LEU A CA 1
ATOM 607 C C . LEU A 1 86 ? 11.589 6.251 -4.075 1.00 93.00 86 LEU A C 1
ATOM 609 O O . LEU A 1 86 ? 10.828 5.444 -3.551 1.00 93.00 86 LEU A O 1
ATOM 613 N N . GLY A 1 87 ? 11.578 7.547 -3.754 1.00 95.12 87 GLY A N 1
ATOM 614 C CA . GLY A 1 87 ? 10.703 8.104 -2.721 1.00 95.12 87 GLY A CA 1
ATOM 615 C C . GLY A 1 87 ? 9.221 7.830 -2.988 1.00 95.12 87 GLY A C 1
ATOM 616 O O . GLY A 1 87 ? 8.496 7.408 -2.089 1.00 95.12 87 GLY A O 1
ATOM 617 N N . LEU A 1 88 ? 8.777 7.986 -4.237 1.00 93.88 88 LEU A N 1
ATOM 618 C CA . LEU A 1 88 ? 7.399 7.700 -4.631 1.00 93.88 88 LEU A CA 1
ATOM 619 C C . LEU A 1 88 ? 7.044 6.216 -4.451 1.00 93.88 88 LEU A C 1
ATOM 621 O O . LEU A 1 88 ? 5.968 5.902 -3.941 1.00 93.88 88 LEU A O 1
ATOM 625 N N . THR A 1 89 ? 7.960 5.305 -4.793 1.00 93.62 89 THR A N 1
ATOM 626 C CA . THR A 1 89 ? 7.762 3.865 -4.562 1.00 93.62 89 THR A CA 1
ATOM 627 C C . THR A 1 89 ? 7.718 3.526 -3.072 1.00 93.62 89 THR A C 1
ATOM 629 O O . THR A 1 89 ? 6.856 2.754 -2.654 1.00 93.62 89 THR A O 1
ATOM 632 N N . THR A 1 90 ? 8.556 4.162 -2.245 1.00 96.38 90 THR A N 1
ATOM 633 C CA . THR A 1 90 ? 8.527 4.020 -0.782 1.00 96.38 90 THR A CA 1
ATOM 634 C C . THR A 1 90 ? 7.167 4.429 -0.219 1.00 96.38 90 THR A C 1
ATOM 636 O O . THR A 1 90 ? 6.576 3.685 0.567 1.00 96.38 90 THR A O 1
ATOM 639 N N . VAL A 1 91 ? 6.632 5.578 -0.655 1.00 96.69 91 VAL A N 1
ATOM 640 C CA . VAL A 1 91 ? 5.298 6.056 -0.253 1.00 96.69 91 VAL A CA 1
ATOM 641 C C . VAL A 1 91 ? 4.216 5.060 -0.656 1.00 96.69 91 VAL A C 1
ATOM 643 O O . VAL A 1 91 ? 3.398 4.664 0.174 1.00 96.69 91 VAL A O 1
ATOM 646 N N . ALA A 1 92 ? 4.238 4.627 -1.914 1.00 95.38 92 ALA A N 1
ATOM 647 C CA . ALA A 1 92 ? 3.243 3.732 -2.484 1.00 95.38 92 ALA A CA 1
ATOM 648 C C . ALA A 1 92 ? 3.176 2.384 -1.742 1.00 95.38 92 ALA A C 1
ATOM 650 O O . ALA A 1 92 ? 2.100 1.968 -1.309 1.00 95.38 92 ALA A O 1
ATOM 651 N N . VAL A 1 93 ? 4.324 1.729 -1.535 1.00 95.81 93 VAL A N 1
ATOM 652 C CA . VAL A 1 93 ? 4.407 0.432 -0.842 1.00 95.81 93 VAL A CA 1
ATOM 653 C C . VAL A 1 93 ? 3.969 0.559 0.619 1.00 95.81 93 VAL A C 1
ATOM 655 O O . VAL A 1 93 ? 3.193 -0.266 1.106 1.00 95.81 93 VAL A O 1
ATOM 658 N N . THR A 1 94 ? 4.410 1.614 1.310 1.00 97.44 94 THR A N 1
ATOM 659 C CA . THR A 1 94 ? 4.065 1.846 2.722 1.00 97.44 94 THR A CA 1
ATOM 660 C C . THR A 1 94 ? 2.570 2.088 2.904 1.00 97.44 94 THR A C 1
ATOM 662 O O . THR A 1 94 ? 1.961 1.496 3.796 1.00 97.44 94 THR A O 1
ATOM 665 N N . LEU A 1 95 ? 1.953 2.917 2.055 1.00 97.00 95 LEU A N 1
ATOM 666 C CA . LEU A 1 95 ? 0.513 3.177 2.111 1.00 97.00 95 LEU A CA 1
ATOM 667 C C . LEU A 1 95 ? -0.295 1.915 1.806 1.00 97.00 95 LEU A C 1
ATOM 669 O O . LEU A 1 95 ? -1.228 1.597 2.547 1.00 97.00 95 LEU A O 1
ATOM 673 N N . MET A 1 96 ? 0.095 1.164 0.775 1.00 96.44 96 MET A N 1
ATOM 674 C CA . MET A 1 96 ? -0.592 -0.071 0.405 1.00 96.44 96 MET A CA 1
ATOM 675 C C . MET A 1 96 ? -0.591 -1.078 1.558 1.00 96.44 96 MET A C 1
ATOM 677 O O . MET A 1 96 ? -1.647 -1.530 1.997 1.00 96.44 96 MET A O 1
ATOM 681 N N . PHE A 1 97 ? 0.580 -1.394 2.112 1.00 97.56 97 PHE A N 1
ATOM 682 C CA . PHE A 1 97 ? 0.657 -2.391 3.178 1.00 97.56 97 PHE A CA 1
ATOM 683 C C . PHE A 1 97 ? 0.102 -1.894 4.510 1.00 97.56 97 PHE A C 1
ATOM 685 O O . PHE A 1 97 ? -0.485 -2.692 5.238 1.00 97.56 97 PHE A O 1
ATOM 692 N N . THR A 1 98 ? 0.191 -0.597 4.820 1.00 98.19 98 THR A N 1
ATOM 693 C CA . THR A 1 98 ? -0.450 -0.059 6.032 1.00 98.19 98 THR A CA 1
ATOM 694 C C . THR A 1 98 ? -1.971 -0.172 5.942 1.00 98.19 98 THR A C 1
ATOM 696 O O . THR A 1 98 ? -2.613 -0.594 6.902 1.00 98.19 98 THR A O 1
ATOM 699 N N . THR A 1 99 ? -2.566 0.156 4.791 1.00 97.94 99 THR A N 1
ATOM 700 C CA . THR A 1 99 ? -4.028 0.099 4.608 1.00 97.94 99 THR A CA 1
ATOM 701 C C . THR A 1 99 ? -4.559 -1.333 4.511 1.00 97.94 99 THR A C 1
ATOM 703 O O . THR A 1 99 ? -5.606 -1.624 5.090 1.00 97.94 99 THR A O 1
ATOM 706 N N . LEU A 1 100 ? -3.817 -2.257 3.889 1.00 97.62 100 LEU A N 1
ATOM 707 C CA . LEU A 1 100 ? -4.120 -3.694 3.939 1.00 97.62 100 LEU A CA 1
ATOM 708 C C . LEU A 1 100 ? -4.029 -4.246 5.364 1.00 97.62 100 LEU A C 1
ATOM 710 O O . LEU A 1 100 ? -4.938 -4.936 5.822 1.00 97.62 100 LEU A O 1
ATOM 714 N N . THR A 1 101 ? -2.968 -3.895 6.095 1.00 98.19 101 THR A N 1
ATOM 715 C CA . THR A 1 101 ? -2.818 -4.301 7.499 1.00 98.19 101 THR A CA 1
ATOM 716 C C . THR A 1 101 ? -3.955 -3.737 8.344 1.00 98.19 101 THR A C 1
ATOM 718 O O . THR A 1 101 ? -4.529 -4.467 9.141 1.00 98.19 101 THR A O 1
ATOM 721 N N . ALA A 1 102 ? -4.371 -2.489 8.113 1.00 98.00 102 ALA A N 1
ATOM 722 C CA . ALA A 1 102 ? -5.537 -1.901 8.768 1.00 98.00 102 ALA A CA 1
ATOM 723 C C . ALA A 1 102 ? -6.829 -2.672 8.492 1.00 98.00 102 ALA A C 1
ATOM 725 O O . ALA A 1 102 ? -7.616 -2.869 9.420 1.00 98.00 102 ALA A O 1
ATOM 726 N N . LEU A 1 103 ? -7.041 -3.152 7.266 1.00 98.12 103 LEU A N 1
ATOM 727 C CA . LEU A 1 103 ? -8.182 -4.005 6.945 1.00 98.12 103 LEU A CA 1
ATOM 728 C C . LEU A 1 103 ? -8.119 -5.340 7.702 1.00 98.12 103 LEU A C 1
ATOM 730 O O . LEU A 1 103 ? -9.098 -5.721 8.342 1.00 98.12 103 LEU A O 1
ATOM 734 N N . PHE A 1 104 ? -6.976 -6.028 7.698 1.00 97.81 104 PHE A N 1
ATOM 735 C CA . PHE A 1 104 ? -6.816 -7.299 8.415 1.00 97.81 104 PHE A CA 1
ATOM 736 C C . PHE A 1 104 ? -6.931 -7.144 9.934 1.00 97.81 104 PHE A C 1
ATOM 738 O O . PHE A 1 104 ? -7.572 -7.964 10.594 1.00 97.81 104 PHE A O 1
ATOM 745 N N . SER A 1 105 ? -6.386 -6.064 10.488 1.00 97.12 105 SER A N 1
ATOM 746 C CA . SER A 1 105 ? -6.542 -5.684 11.890 1.00 97.12 105 SER A CA 1
ATOM 747 C C . SER A 1 105 ? -8.008 -5.440 12.249 1.00 97.12 105 SER A C 1
ATOM 749 O O . SER A 1 105 ? -8.466 -5.965 13.259 1.00 97.12 105 SER A O 1
ATOM 751 N N . ALA A 1 106 ? -8.785 -4.758 11.400 1.00 95.56 106 ALA A N 1
ATOM 752 C CA . ALA A 1 106 ? -10.218 -4.552 11.628 1.00 95.56 106 ALA A CA 1
ATOM 753 C C . ALA A 1 106 ? -11.021 -5.865 11.528 1.00 95.56 106 ALA A C 1
ATOM 755 O O . ALA A 1 106 ? -11.968 -6.085 12.282 1.00 95.56 106 ALA A O 1
ATOM 756 N N . LEU A 1 107 ? -10.629 -6.764 10.618 1.00 95.50 107 LEU A N 1
ATOM 757 C CA . LEU A 1 107 ? -11.262 -8.073 10.420 1.00 95.50 107 LEU A CA 1
ATOM 758 C C . LEU A 1 107 ? -10.961 -9.081 11.532 1.00 95.50 107 LEU A C 1
ATOM 760 O O . LEU A 1 107 ? -11.692 -10.059 11.682 1.00 95.50 107 LEU A O 1
ATOM 764 N N . THR A 1 108 ? -9.889 -8.902 12.296 1.00 94.62 108 THR A N 1
ATOM 765 C CA . THR A 1 108 ? -9.443 -9.912 13.268 1.00 94.62 108 THR A CA 1
ATOM 766 C C . THR A 1 108 ? -9.460 -9.406 14.702 1.00 94.62 108 THR A C 1
ATOM 768 O O . THR A 1 108 ? -9.825 -10.180 15.581 1.00 94.62 108 THR A O 1
ATOM 771 N N . LEU A 1 109 ? -9.134 -8.127 14.931 1.00 91.81 109 LEU A N 1
ATOM 772 C CA . LEU A 1 109 ? -8.916 -7.521 16.253 1.00 91.81 109 LEU A CA 1
ATOM 773 C C . LEU A 1 109 ? -7.932 -8.322 17.123 1.00 91.81 109 LEU A C 1
ATOM 775 O O . LEU A 1 109 ? -8.013 -8.324 18.352 1.00 91.81 109 LEU A O 1
ATOM 779 N N . ASP A 1 110 ? -7.002 -9.008 16.461 1.00 94.62 110 ASP A N 1
ATOM 780 C CA . ASP A 1 110 ? -5.992 -9.869 17.055 1.00 94.62 110 ASP A CA 1
ATOM 781 C C . ASP A 1 110 ? -4.660 -9.630 16.337 1.00 94.62 110 ASP A C 1
ATOM 783 O O . ASP A 1 110 ? -4.591 -9.704 15.107 1.00 94.62 110 ASP A O 1
ATOM 787 N N . VAL A 1 111 ? -3.614 -9.320 17.109 1.00 96.44 111 VAL A N 1
ATOM 788 C CA . VAL A 1 111 ? -2.290 -8.950 16.582 1.00 96.44 111 VAL A CA 1
ATOM 789 C C . VAL A 1 111 ? -1.746 -10.069 15.695 1.00 96.44 111 VAL A C 1
ATOM 791 O O . VAL A 1 111 ? -1.332 -9.829 14.562 1.00 96.44 111 VAL A O 1
ATOM 794 N N . THR A 1 112 ? -1.772 -11.302 16.200 1.00 96.88 112 THR A N 1
ATOM 795 C CA . THR A 1 112 ? -1.165 -12.464 15.554 1.00 96.88 112 THR A CA 1
ATOM 796 C C . THR A 1 112 ? -1.887 -12.805 14.257 1.00 96.88 112 THR A C 1
ATOM 798 O O . THR A 1 112 ? -1.238 -13.029 13.236 1.00 96.88 112 THR A O 1
ATOM 801 N N . ARG A 1 113 ? -3.224 -12.795 14.255 1.00 97.25 113 ARG A N 1
ATOM 802 C CA . ARG A 1 113 ? -4.018 -13.067 13.047 1.00 97.25 113 ARG A CA 1
ATOM 803 C C . ARG A 1 113 ? -3.879 -11.959 12.008 1.00 97.25 113 ARG A C 1
ATOM 805 O O . ARG A 1 113 ? -3.739 -12.267 10.826 1.00 97.25 113 ARG A O 1
ATOM 812 N N . ALA A 1 114 ? -3.882 -10.692 12.424 1.00 97.19 114 ALA A N 1
ATOM 813 C CA . ALA A 1 114 ? -3.665 -9.567 11.519 1.00 97.19 114 ALA A CA 1
ATOM 814 C C . ALA A 1 114 ? -2.283 -9.641 10.853 1.00 97.19 114 ALA A C 1
ATOM 816 O O . ALA A 1 114 ? -2.177 -9.490 9.636 1.00 97.19 114 ALA A O 1
ATOM 817 N N . MET A 1 115 ? -1.239 -9.946 11.633 1.00 97.81 115 MET A N 1
ATOM 818 C CA . MET A 1 115 ? 0.112 -10.160 11.111 1.00 97.81 115 MET A CA 1
ATOM 819 C C . MET A 1 115 ? 0.169 -11.349 10.154 1.00 97.81 115 MET A C 1
ATOM 821 O O . MET A 1 115 ? 0.732 -11.218 9.073 1.00 97.81 115 MET A O 1
ATOM 825 N N . ALA A 1 116 ? -0.441 -12.485 10.505 1.00 98.06 116 ALA A N 1
ATOM 826 C CA . ALA A 1 116 ? -0.463 -13.667 9.647 1.00 98.06 116 ALA A CA 1
ATOM 827 C C . ALA A 1 116 ? -1.116 -13.374 8.287 1.00 98.06 116 ALA A C 1
ATOM 829 O O . ALA A 1 116 ? -0.555 -13.724 7.252 1.00 98.06 116 ALA A O 1
ATOM 830 N N . LEU A 1 117 ? -2.258 -12.677 8.274 1.00 98.12 117 LEU A N 1
ATOM 831 C CA . LEU A 1 117 ? -2.927 -12.269 7.035 1.00 98.12 117 LEU A CA 1
ATOM 832 C C . LEU A 1 117 ? -2.104 -11.246 6.240 1.00 98.12 117 LEU A C 1
ATOM 834 O O . LEU A 1 117 ? -1.992 -11.371 5.023 1.00 98.12 117 LEU A O 1
ATOM 838 N N . GLY A 1 118 ? -1.489 -10.268 6.911 1.00 97.50 118 GLY A N 1
ATOM 839 C CA . GLY A 1 118 ? -0.616 -9.284 6.268 1.00 97.50 118 GLY A CA 1
ATOM 840 C C . GLY A 1 118 ? 0.618 -9.919 5.624 1.00 97.50 118 GLY A C 1
ATOM 841 O O . GLY A 1 118 ? 0.951 -9.612 4.480 1.00 97.50 118 GLY A O 1
ATOM 842 N N . LEU A 1 119 ? 1.262 -10.856 6.322 1.00 97.56 119 LEU A N 1
ATOM 843 C CA . LEU A 1 119 ? 2.403 -11.612 5.807 1.00 97.56 119 LEU A CA 1
ATOM 844 C C . LEU A 1 119 ? 1.991 -12.587 4.698 1.00 97.56 119 LEU A C 1
ATOM 846 O O . LEU A 1 119 ? 2.729 -12.738 3.730 1.00 97.56 119 LEU A O 1
ATOM 850 N N . ALA A 1 120 ? 0.807 -13.201 4.780 1.00 97.69 120 ALA A N 1
ATOM 851 C CA . ALA A 1 120 ? 0.268 -14.016 3.693 1.00 97.69 120 ALA A CA 1
ATOM 852 C C . ALA A 1 120 ? -0.002 -13.173 2.436 1.00 97.69 120 ALA A C 1
ATOM 854 O O . ALA A 1 120 ? 0.360 -13.585 1.335 1.00 97.69 120 ALA A O 1
ATOM 855 N N . ALA A 1 121 ? -0.568 -11.971 2.591 1.00 95.88 121 ALA A N 1
ATOM 856 C CA . ALA A 1 121 ? -0.768 -11.034 1.487 1.00 95.88 121 ALA A CA 1
ATOM 857 C C . ALA A 1 121 ? 0.567 -10.591 0.869 1.00 95.88 121 ALA A C 1
ATOM 859 O O . ALA A 1 121 ? 0.689 -10.557 -0.352 1.00 95.88 121 ALA A O 1
ATOM 860 N N . TRP A 1 122 ? 1.586 -10.312 1.688 1.00 96.00 122 TRP A N 1
ATOM 861 C CA . TRP A 1 122 ? 2.945 -10.058 1.202 1.00 96.00 122 TRP A CA 1
ATOM 862 C C . TRP A 1 122 ? 3.510 -11.250 0.425 1.00 96.00 122 TRP A C 1
ATOM 864 O O . TRP A 1 122 ? 3.962 -11.077 -0.705 1.00 96.00 122 TRP A O 1
ATOM 874 N N . GLY A 1 123 ? 3.444 -12.458 0.990 1.00 95.69 123 GLY A N 1
ATOM 875 C CA . GLY A 1 123 ? 3.929 -13.671 0.336 1.00 95.69 123 GLY A CA 1
ATOM 876 C C . GLY A 1 123 ? 3.243 -13.904 -1.009 1.00 95.69 123 GLY A C 1
ATOM 877 O O . GLY A 1 123 ? 3.908 -14.207 -1.996 1.00 95.69 123 GLY A O 1
ATOM 878 N N . LEU A 1 124 ? 1.930 -13.673 -1.081 1.00 93.88 124 LEU A N 1
ATOM 879 C CA . LEU A 1 124 ? 1.169 -13.779 -2.320 1.00 93.88 124 LEU A CA 1
ATOM 880 C C . LEU A 1 124 ? 1.586 -12.721 -3.349 1.00 93.88 124 LEU A C 1
ATOM 882 O O . LEU A 1 124 ? 1.865 -13.069 -4.492 1.00 93.88 124 LEU A O 1
ATOM 886 N N . LEU A 1 125 ? 1.622 -11.445 -2.955 1.00 91.50 125 LEU A N 1
ATOM 887 C CA . LEU A 1 125 ? 1.814 -10.312 -3.868 1.00 91.50 125 LEU A CA 1
ATOM 888 C C . LEU A 1 125 ? 3.270 -10.099 -4.294 1.00 91.50 125 LEU A C 1
ATOM 890 O O . LEU A 1 125 ? 3.501 -9.549 -5.366 1.00 91.50 125 LEU A O 1
ATOM 894 N N . VAL A 1 126 ? 4.241 -10.494 -3.470 1.00 91.25 126 VAL A N 1
ATOM 895 C CA . VAL A 1 126 ? 5.668 -10.227 -3.715 1.00 91.25 126 VAL A CA 1
ATOM 896 C C . VAL A 1 126 ? 6.429 -11.493 -4.091 1.00 91.25 126 VAL A C 1
ATOM 898 O O . VAL A 1 126 ? 7.206 -11.469 -5.039 1.00 91.25 126 VAL A O 1
ATOM 901 N N . LEU A 1 127 ? 6.219 -12.604 -3.377 1.00 91.38 127 LEU A N 1
ATOM 902 C CA . LEU A 1 127 ? 7.000 -13.827 -3.605 1.00 91.38 127 LEU A CA 1
ATOM 903 C C . LEU A 1 127 ? 6.355 -14.741 -4.647 1.00 91.38 127 LEU A C 1
ATOM 905 O O . LEU A 1 127 ? 7.024 -15.213 -5.562 1.00 91.38 127 LEU A O 1
ATOM 909 N N . ALA A 1 128 ? 5.057 -15.006 -4.501 1.00 91.19 128 ALA A N 1
ATOM 910 C CA . ALA A 1 128 ? 4.355 -15.979 -5.329 1.00 91.19 128 ALA A CA 1
ATOM 911 C C . ALA A 1 128 ? 3.888 -15.387 -6.664 1.00 91.19 128 ALA A C 1
ATOM 913 O O . ALA A 1 128 ? 3.862 -16.100 -7.665 1.00 91.19 128 ALA A O 1
ATOM 914 N N . TYR A 1 129 ? 3.538 -14.097 -6.701 1.00 88.44 129 TYR A N 1
ATOM 915 C CA . TYR A 1 129 ? 2.861 -13.484 -7.845 1.00 88.44 129 TYR A CA 1
ATOM 916 C C . TYR A 1 129 ? 3.603 -13.665 -9.171 1.00 88.44 129 TYR A C 1
ATOM 918 O O . TYR A 1 129 ? 3.030 -14.168 -10.134 1.00 88.44 129 TYR A O 1
ATOM 926 N N . GLY A 1 130 ? 4.885 -13.291 -9.218 1.00 84.00 130 GLY A N 1
ATOM 927 C CA . GLY A 1 130 ? 5.700 -13.392 -10.431 1.00 84.00 130 GLY A CA 1
ATOM 928 C C . GLY A 1 130 ? 5.765 -14.824 -10.980 1.00 84.00 130 GLY A C 1
ATOM 929 O O . GLY A 1 130 ? 5.337 -15.048 -12.114 1.00 84.00 130 GLY A O 1
ATOM 930 N N . PRO A 1 131 ? 6.242 -15.808 -10.191 1.00 86.31 131 PRO A N 1
ATOM 931 C CA . PRO A 1 131 ? 6.262 -17.212 -10.598 1.00 86.31 131 PRO A CA 1
ATOM 932 C C . PRO A 1 131 ? 4.889 -17.765 -10.996 1.00 86.31 131 PRO A C 1
ATOM 934 O O . PRO A 1 131 ? 4.806 -18.511 -11.968 1.00 86.31 131 PRO A O 1
ATOM 937 N N . LEU A 1 132 ? 3.814 -17.383 -10.297 1.00 87.31 132 LEU A N 1
ATOM 938 C CA . LEU A 1 132 ? 2.452 -17.802 -10.640 1.00 87.31 132 LEU A CA 1
ATOM 939 C C . LEU A 1 132 ? 2.033 -17.281 -12.016 1.00 87.31 132 LEU A C 1
ATOM 941 O O . LEU A 1 132 ? 1.564 -18.061 -12.839 1.00 87.31 132 LEU A O 1
ATOM 945 N N . VAL A 1 133 ? 2.243 -15.992 -12.298 1.00 84.56 133 VAL A N 1
ATOM 946 C CA . VAL A 1 133 ? 1.911 -15.401 -13.605 1.00 84.56 133 VAL A CA 1
ATOM 947 C C . VAL A 1 133 ? 2.708 -16.067 -14.724 1.00 84.56 133 VAL A C 1
ATOM 949 O O . VAL A 1 133 ? 2.138 -16.403 -15.759 1.00 84.56 133 VAL A O 1
ATOM 952 N N . VAL A 1 134 ? 4.004 -16.312 -14.515 1.00 82.62 134 VAL A N 1
ATOM 953 C CA . VAL A 1 134 ? 4.848 -17.016 -15.495 1.00 82.62 134 VAL A CA 1
ATOM 954 C C . VAL A 1 134 ? 4.382 -18.459 -15.696 1.00 82.62 134 VAL A C 1
ATOM 956 O O . VAL A 1 134 ? 4.310 -18.914 -16.833 1.00 82.62 134 VAL A O 1
ATOM 959 N N . GLY A 1 135 ? 4.028 -19.169 -14.622 1.00 85.0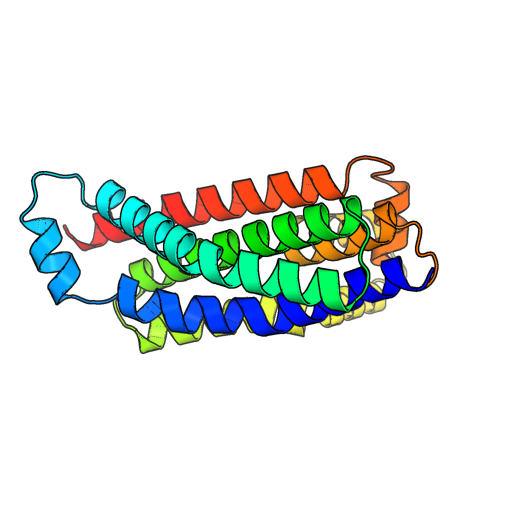0 135 GLY A N 1
ATOM 960 C CA . GLY A 1 135 ? 3.514 -20.537 -14.696 1.00 85.00 135 GLY A CA 1
ATOM 961 C C . GLY A 1 135 ? 2.199 -20.627 -15.471 1.00 85.00 135 GLY A C 1
ATOM 962 O O . GLY A 1 135 ? 2.053 -21.492 -16.332 1.00 85.00 135 GLY A O 1
ATOM 963 N N . VAL A 1 136 ? 1.272 -19.695 -15.232 1.00 85.25 136 VAL A N 1
ATOM 964 C CA . VAL A 1 136 ? 0.023 -19.605 -16.002 1.00 85.25 136 VAL A CA 1
ATOM 965 C C . VAL A 1 136 ? 0.317 -19.256 -17.464 1.00 85.25 136 VAL A C 1
ATOM 967 O O . VAL A 1 136 ? -0.210 -19.910 -18.357 1.00 85.25 136 VAL A O 1
ATOM 970 N N . ALA A 1 137 ? 1.189 -18.282 -17.734 1.00 82.62 137 ALA A N 1
ATOM 971 C CA . ALA A 1 137 ? 1.571 -17.925 -19.101 1.00 82.62 137 ALA A CA 1
ATOM 972 C C . ALA A 1 137 ? 2.189 -19.114 -19.859 1.00 82.62 137 ALA A C 1
ATOM 974 O O . ALA A 1 137 ? 1.873 -19.328 -21.024 1.00 82.62 137 ALA A O 1
ATOM 975 N N . ALA A 1 138 ? 3.017 -19.924 -19.195 1.00 84.25 138 ALA A N 1
ATOM 976 C CA . ALA A 1 138 ? 3.592 -21.130 -19.786 1.00 84.25 138 ALA A CA 1
ATOM 977 C C . ALA A 1 138 ? 2.533 -22.208 -20.076 1.00 84.25 138 ALA A C 1
ATOM 979 O O . ALA A 1 138 ? 2.603 -22.866 -21.110 1.00 84.25 138 ALA A O 1
ATOM 980 N N . ALA A 1 139 ? 1.539 -22.373 -19.198 1.00 87.00 139 ALA A N 1
ATOM 981 C CA . ALA A 1 139 ? 0.463 -23.349 -19.379 1.00 87.00 139 ALA A CA 1
ATOM 982 C C . ALA A 1 139 ? -0.491 -23.004 -20.539 1.00 87.00 139 ALA A C 1
ATOM 984 O O . ALA A 1 139 ? -1.094 -23.901 -21.121 1.00 87.00 139 ALA A O 1
ATOM 985 N N . PHE A 1 140 ? -0.621 -21.720 -20.883 1.00 85.44 140 PHE A N 1
ATOM 986 C CA . PHE A 1 140 ? -1.497 -21.223 -21.949 1.00 85.44 140 PHE A CA 1
ATOM 987 C C . PHE A 1 140 ? -0.711 -20.629 -23.130 1.00 85.44 140 PHE A C 1
ATOM 989 O O . PHE A 1 140 ? -1.213 -19.747 -23.823 1.00 85.44 140 PHE A O 1
ATOM 996 N N . ALA A 1 141 ? 0.514 -21.111 -23.369 1.00 80.06 141 ALA A N 1
ATOM 997 C CA . ALA A 1 141 ? 1.415 -20.574 -24.392 1.00 80.06 141 ALA A CA 1
ATOM 998 C C . ALA A 1 141 ? 0.832 -20.589 -25.822 1.00 80.06 141 ALA A C 1
ATOM 1000 O O . ALA A 1 141 ? 1.217 -19.755 -26.638 1.00 80.06 141 ALA A O 1
ATOM 1001 N N . ASP A 1 142 ? -0.115 -21.489 -26.105 1.00 84.81 142 ASP A N 1
ATOM 1002 C CA . ASP A 1 142 ? -0.773 -21.618 -27.413 1.00 84.81 142 ASP A CA 1
ATOM 1003 C C . ASP A 1 142 ? -1.907 -20.593 -27.649 1.00 84.81 142 ASP A C 1
ATOM 1005 O O . ASP A 1 142 ? -2.450 -20.509 -28.752 1.00 84.81 142 ASP A O 1
ATOM 1009 N N . TYR A 1 143 ? -2.282 -19.803 -26.635 1.00 82.50 143 TYR A N 1
ATOM 1010 C CA . TYR A 1 143 ? -3.346 -18.794 -26.707 1.00 82.50 143 TYR A CA 1
ATOM 1011 C C . TYR A 1 143 ? -2.774 -17.365 -26.727 1.00 82.50 143 TYR A C 1
ATOM 1013 O O . TYR A 1 143 ? -1.671 -17.132 -26.237 1.00 82.50 143 TYR A O 1
ATOM 1021 N N . PRO A 1 144 ? -3.509 -16.361 -27.246 1.00 79.81 144 PRO A N 1
ATOM 1022 C CA . PRO A 1 144 ? -3.085 -14.965 -27.155 1.00 79.81 144 PRO A CA 1
ATOM 1023 C C . PRO A 1 144 ? -3.099 -14.493 -25.689 1.00 79.81 144 PRO A C 1
ATOM 1025 O O . PRO A 1 144 ? -4.152 -14.224 -25.110 1.00 79.81 144 PRO A O 1
ATOM 1028 N N . LEU A 1 145 ? -1.913 -14.402 -25.081 1.00 77.25 145 LEU A N 1
ATOM 1029 C CA . LEU A 1 145 ? -1.731 -14.111 -23.652 1.00 77.25 145 LEU A CA 1
ATOM 1030 C C . LEU A 1 145 ? -1.773 -12.621 -23.297 1.00 77.25 145 LEU A C 1
ATOM 1032 O O . LEU A 1 145 ? -1.799 -12.289 -22.112 1.00 77.25 145 LEU A O 1
ATOM 1036 N N . ASP A 1 146 ? -1.791 -11.721 -24.281 1.00 72.62 146 ASP A N 1
ATOM 1037 C CA . ASP A 1 146 ? -1.616 -10.283 -24.046 1.00 72.62 146 ASP A CA 1
ATOM 1038 C C . ASP A 1 146 ? -2.624 -9.735 -23.025 1.00 72.62 146 ASP A C 1
ATOM 1040 O O . ASP A 1 146 ? -2.244 -9.066 -22.064 1.00 72.62 146 ASP A O 1
ATOM 1044 N N . ALA A 1 147 ? -3.903 -10.101 -23.157 1.00 76.06 147 ALA A N 1
ATOM 1045 C CA . ALA A 1 147 ? -4.953 -9.670 -22.234 1.00 76.06 147 ALA A CA 1
ATOM 1046 C C . ALA A 1 147 ? -4.765 -10.228 -20.812 1.00 76.06 147 ALA A C 1
ATOM 1048 O O . ALA A 1 147 ? -4.969 -9.509 -19.832 1.00 76.06 147 ALA A O 1
ATOM 1049 N N . LEU A 1 148 ? -4.345 -11.491 -20.688 1.00 78.31 148 LEU A N 1
ATOM 1050 C CA . LEU A 1 148 ? -4.098 -12.136 -19.398 1.00 78.31 148 LEU A CA 1
ATOM 1051 C C . LEU A 1 148 ? -2.911 -11.486 -18.678 1.00 78.31 148 LEU A C 1
ATOM 1053 O O . LEU A 1 148 ? -2.989 -11.185 -17.487 1.00 78.31 148 LEU A O 1
ATOM 1057 N N . LEU A 1 149 ? -1.825 -11.234 -19.409 1.00 76.69 149 LEU A N 1
ATOM 1058 C CA . LEU A 1 149 ? -0.624 -10.602 -18.873 1.00 76.69 149 LEU A CA 1
ATOM 1059 C C . LEU A 1 149 ? -0.909 -9.166 -18.425 1.00 76.69 149 LEU A C 1
ATOM 1061 O O . LEU A 1 149 ? -0.502 -8.777 -17.331 1.00 76.69 149 LEU A O 1
ATOM 1065 N N . VAL A 1 150 ? -1.681 -8.407 -19.202 1.00 75.00 150 VAL A N 1
ATOM 1066 C CA . VAL A 1 150 ? -2.106 -7.049 -18.831 1.00 75.00 150 VAL A CA 1
ATOM 1067 C C . VAL A 1 150 ? -2.992 -7.059 -17.591 1.00 75.00 150 VAL A C 1
ATOM 1069 O O . VAL A 1 150 ? -2.742 -6.292 -16.660 1.00 75.00 150 VAL A O 1
ATOM 1072 N N . ALA A 1 151 ? -3.992 -7.943 -17.541 1.00 79.00 151 ALA A N 1
ATOM 1073 C CA . ALA A 1 151 ? -4.861 -8.078 -16.377 1.00 79.00 151 ALA A CA 1
ATOM 1074 C C . ALA A 1 151 ? -4.052 -8.436 -15.123 1.00 79.00 151 ALA A C 1
ATOM 1076 O O . ALA A 1 151 ? -4.231 -7.817 -14.073 1.00 79.00 151 ALA A O 1
ATOM 1077 N N . SER A 1 152 ? -3.103 -9.368 -15.248 1.00 78.56 152 SER A N 1
ATOM 1078 C CA . SER A 1 152 ? -2.212 -9.734 -14.149 1.00 78.56 152 SER A CA 1
ATOM 1079 C C . SER A 1 152 ? -1.361 -8.550 -13.684 1.00 78.56 152 SER A C 1
ATOM 1081 O O . SER A 1 152 ? -1.154 -8.367 -12.488 1.00 78.56 152 SER A O 1
ATOM 1083 N N . LEU A 1 153 ? -0.908 -7.673 -14.576 1.00 75.88 153 LEU A N 1
ATOM 1084 C CA . LEU A 1 153 ? -0.141 -6.519 -14.130 1.00 75.88 153 LEU A CA 1
ATOM 1085 C C . LEU A 1 153 ? -1.027 -5.521 -13.367 1.00 75.88 153 LEU A C 1
ATOM 1087 O O . LEU A 1 153 ? -0.644 -5.054 -12.300 1.00 75.88 153 LEU A O 1
ATOM 1091 N N . ILE A 1 154 ? -2.236 -5.246 -13.863 1.00 76.31 154 ILE A N 1
ATOM 1092 C CA . ILE A 1 154 ? -3.169 -4.293 -13.235 1.00 76.31 154 ILE A CA 1
ATOM 1093 C C . ILE A 1 154 ? -3.571 -4.730 -11.820 1.00 76.31 154 ILE A C 1
ATOM 1095 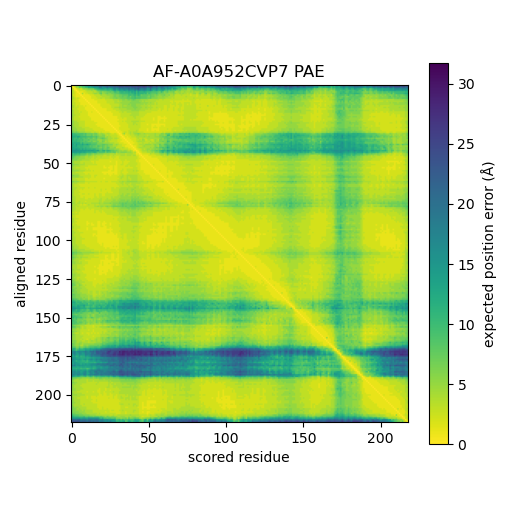O O . ILE A 1 154 ? -3.710 -3.889 -10.931 1.00 76.31 154 ILE A O 1
ATOM 1099 N N . VAL A 1 155 ? -3.727 -6.038 -11.599 1.00 82.81 155 VAL A N 1
ATOM 1100 C CA . VAL A 1 155 ? -4.105 -6.605 -10.295 1.00 82.81 155 VAL A CA 1
ATOM 1101 C C . VAL A 1 155 ? -3.014 -6.414 -9.238 1.00 82.81 155 VAL A C 1
ATOM 1103 O O . VAL A 1 155 ? -3.337 -6.273 -8.058 1.00 82.81 155 VAL A O 1
ATOM 1106 N N . ASN A 1 156 ? -1.738 -6.371 -9.633 1.00 88.94 156 ASN A N 1
ATOM 1107 C CA . ASN A 1 156 ? -0.628 -6.209 -8.702 1.00 88.94 156 ASN A CA 1
ATOM 1108 C C . ASN A 1 156 ? 0.094 -4.861 -8.891 1.00 88.94 156 ASN A C 1
ATOM 1110 O O . ASN A 1 156 ? 1.032 -4.753 -9.687 1.00 88.94 156 ASN A O 1
ATOM 1114 N N . PRO A 1 157 ? -0.268 -3.831 -8.107 1.00 86.06 157 PRO A N 1
ATOM 1115 C CA . PRO A 1 157 ? 0.349 -2.514 -8.219 1.00 86.06 157 PRO A CA 1
ATOM 1116 C C . PRO A 1 157 ? 1.860 -2.512 -7.945 1.00 86.06 157 PRO A C 1
ATOM 1118 O O . PRO A 1 157 ? 2.565 -1.656 -8.474 1.00 86.06 157 PRO A O 1
ATOM 1121 N N . LEU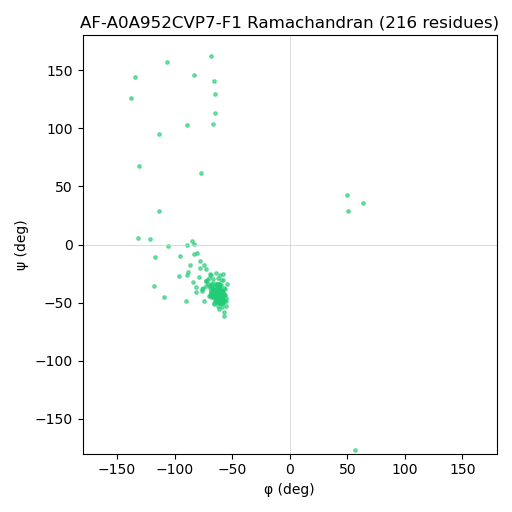 A 1 158 ? 2.390 -3.462 -7.163 1.00 87.81 158 LEU A N 1
ATOM 1122 C CA . LEU A 1 158 ? 3.833 -3.567 -6.902 1.00 87.81 158 LEU A CA 1
ATOM 1123 C C . LEU A 1 158 ? 4.603 -3.945 -8.173 1.00 87.81 158 LEU A C 1
ATOM 1125 O O . LEU A 1 158 ? 5.656 -3.369 -8.464 1.00 87.81 158 LEU A O 1
ATOM 1129 N N . GLU A 1 159 ? 4.034 -4.854 -8.965 1.00 84.25 159 GLU A N 1
ATOM 1130 C CA . GLU A 1 159 ? 4.573 -5.236 -10.270 1.00 84.25 159 GLU A CA 1
ATOM 1131 C C . GLU A 1 159 ? 4.445 -4.095 -11.285 1.00 84.25 159 GLU A C 1
ATOM 1133 O O . GLU A 1 159 ? 5.389 -3.843 -12.035 1.00 84.25 159 GLU A O 1
ATOM 1138 N N . LEU A 1 160 ? 3.345 -3.329 -11.258 1.00 84.06 160 LEU A N 1
ATOM 1139 C CA . LEU A 1 160 ? 3.207 -2.108 -12.066 1.00 84.06 160 LEU A CA 1
ATOM 1140 C C . LEU A 1 160 ? 4.314 -1.088 -11.774 1.00 84.06 160 LEU A C 1
ATOM 1142 O O . LEU A 1 160 ? 4.863 -0.505 -12.710 1.00 84.06 160 LEU A O 1
ATOM 1146 N N . TRP A 1 161 ? 4.680 -0.887 -10.503 1.00 86.25 161 TRP A N 1
ATOM 1147 C CA . TRP A 1 161 ? 5.817 -0.033 -10.142 1.00 86.25 161 TRP A CA 1
ATOM 1148 C C . TRP A 1 161 ? 7.123 -0.560 -10.733 1.00 86.25 161 TRP A C 1
ATOM 1150 O O . TRP A 1 161 ? 7.865 0.201 -11.354 1.00 86.25 161 TRP A O 1
ATOM 1160 N N . ARG A 1 162 ? 7.395 -1.861 -10.592 1.00 81.62 162 ARG A N 1
ATOM 1161 C CA . ARG A 1 162 ? 8.627 -2.487 -11.093 1.00 81.62 162 ARG A CA 1
ATOM 1162 C C . ARG A 1 162 ? 8.744 -2.369 -12.615 1.00 81.62 162 ARG A C 1
ATOM 1164 O O . ARG A 1 162 ? 9.768 -1.909 -13.121 1.00 81.62 162 ARG A O 1
ATOM 1171 N N . VAL A 1 163 ? 7.688 -2.728 -13.343 1.00 78.69 163 VAL A N 1
ATOM 1172 C CA . VAL A 1 163 ? 7.639 -2.645 -14.811 1.00 78.69 163 VAL A CA 1
ATOM 1173 C C . VAL A 1 163 ? 7.684 -1.190 -15.284 1.00 78.69 163 VAL A C 1
ATOM 1175 O O . VAL A 1 163 ? 8.450 -0.861 -16.189 1.00 78.69 163 VAL A O 1
ATOM 1178 N N . GLY A 1 164 ? 6.943 -0.289 -14.633 1.00 80.31 164 GLY A N 1
ATOM 1179 C CA . GLY A 1 164 ? 6.945 1.136 -14.961 1.00 80.31 164 GLY A CA 1
ATOM 1180 C C . GLY A 1 164 ? 8.318 1.792 -14.789 1.00 80.31 164 GLY A C 1
ATOM 1181 O O . GLY A 1 164 ? 8.715 2.609 -15.621 1.00 80.31 164 GLY A O 1
ATOM 1182 N N . LEU A 1 165 ? 9.076 1.406 -13.759 1.00 81.25 165 LEU A N 1
ATOM 1183 C CA . LEU A 1 165 ? 10.448 1.876 -13.543 1.00 81.25 165 LEU A CA 1
ATOM 1184 C C . LEU A 1 165 ? 11.420 1.340 -14.595 1.00 81.25 165 LEU A C 1
ATOM 1186 O O . LEU A 1 165 ? 12.212 2.112 -15.136 1.00 81.25 165 LEU A O 1
ATOM 1190 N N . LEU A 1 166 ? 11.347 0.043 -14.913 1.00 76.50 166 LEU A N 1
ATOM 1191 C CA . LEU A 1 166 ? 12.168 -0.574 -15.962 1.00 76.50 166 LEU A CA 1
ATOM 1192 C C . LEU A 1 166 ? 11.974 0.128 -17.310 1.00 76.50 166 LEU A C 1
ATOM 1194 O O . LEU A 1 166 ? 12.950 0.438 -18.001 1.00 76.50 166 LEU A O 1
ATOM 1198 N N . HIS A 1 167 ? 10.718 0.439 -17.635 1.00 75.62 167 HIS A N 1
ATOM 1199 C CA . HIS A 1 167 ? 10.354 1.185 -18.833 1.00 75.62 167 HIS A CA 1
ATOM 1200 C C . HIS A 1 167 ? 10.873 2.628 -18.800 1.00 75.62 167 HIS A C 1
ATOM 1202 O O . HIS A 1 167 ? 11.560 3.0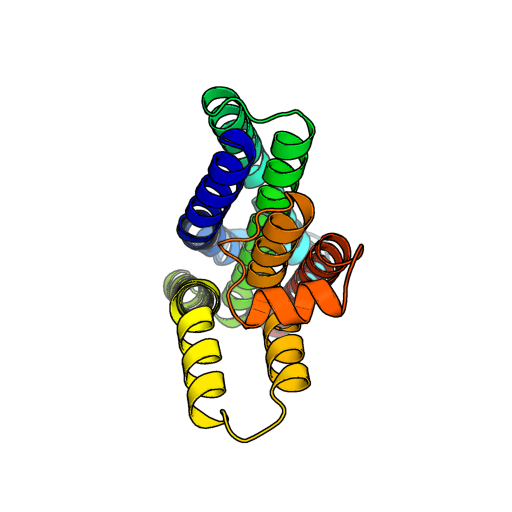67 -19.723 1.00 75.62 167 HIS A O 1
ATOM 1208 N N . ALA A 1 168 ? 10.624 3.362 -17.709 1.00 75.62 168 ALA A N 1
ATOM 1209 C CA . ALA A 1 168 ? 11.048 4.758 -17.560 1.00 75.62 168 ALA A CA 1
ATOM 1210 C C . ALA A 1 168 ? 12.574 4.940 -17.650 1.00 75.62 168 ALA A C 1
ATOM 1212 O O . ALA A 1 168 ? 13.049 5.979 -18.116 1.00 75.62 168 ALA A O 1
ATOM 1213 N N . LEU A 1 169 ? 13.333 3.928 -17.228 1.00 73.44 169 LEU A N 1
ATOM 1214 C CA . LEU A 1 169 ? 14.791 3.902 -17.276 1.00 73.44 169 LEU A CA 1
ATOM 1215 C C . LEU A 1 169 ? 15.362 3.342 -18.592 1.00 73.44 169 LEU A C 1
ATOM 1217 O O . LEU A 1 169 ? 16.585 3.295 -18.743 1.00 73.44 169 LEU A O 1
ATOM 1221 N N . ARG A 1 170 ? 14.505 2.936 -19.543 1.00 69.44 170 ARG A N 1
ATOM 1222 C CA . ARG A 1 170 ? 14.875 2.317 -20.829 1.00 69.44 170 ARG A CA 1
ATOM 1223 C C . ARG A 1 170 ? 15.860 1.154 -20.668 1.00 69.44 170 ARG A C 1
ATOM 1225 O O . ARG A 1 170 ? 16.828 1.060 -21.423 1.00 69.44 170 ARG A O 1
ATOM 1232 N N . VAL A 1 171 ? 15.652 0.289 -19.672 1.00 64.94 171 VAL A N 1
ATOM 1233 C CA . VAL A 1 171 ? 16.511 -0.883 -19.428 1.00 64.94 171 VAL A CA 1
ATOM 1234 C C . VAL A 1 171 ? 15.960 -2.075 -20.228 1.00 64.94 171 VAL A C 1
ATOM 1236 O O . VAL A 1 171 ? 14.975 -2.672 -19.798 1.00 64.94 171 VAL A O 1
ATOM 1239 N N . PRO A 1 172 ? 16.564 -2.464 -21.373 1.00 51.12 172 PRO A N 1
ATOM 1240 C CA . PRO A 1 172 ? 15.944 -3.414 -22.308 1.00 51.12 172 PRO A CA 1
ATOM 1241 C C . PRO A 1 172 ? 15.960 -4.873 -21.825 1.00 51.12 172 PRO A C 1
ATOM 1243 O O . PRO A 1 172 ? 15.244 -5.710 -22.359 1.00 51.12 172 PRO A O 1
ATOM 1246 N N . VAL A 1 173 ? 16.807 -5.198 -20.843 1.00 49.81 173 VAL A N 1
ATOM 1247 C CA . VAL A 1 173 ? 17.246 -6.581 -20.564 1.00 49.81 173 VAL A CA 1
ATOM 1248 C C . VAL A 1 173 ? 16.414 -7.281 -19.472 1.00 49.81 173 VAL A C 1
ATOM 1250 O O . VAL A 1 173 ? 16.535 -8.484 -19.289 1.00 49.81 173 VAL A O 1
ATOM 1253 N N . LEU A 1 174 ? 15.536 -6.568 -18.753 1.00 49.03 174 LEU A N 1
ATOM 1254 C CA . LEU A 1 174 ? 14.916 -7.066 -17.506 1.00 49.03 174 LEU A CA 1
ATOM 1255 C C . LEU A 1 174 ? 13.381 -7.129 -17.503 1.00 49.03 174 LEU A C 1
ATOM 1257 O O . LEU A 1 174 ? 12.782 -7.444 -16.475 1.00 49.03 174 LEU A O 1
ATOM 1261 N N . VAL A 1 175 ? 12.722 -6.830 -18.624 1.00 54.81 175 VAL A N 1
ATOM 1262 C CA . VAL A 1 175 ? 11.254 -6.698 -18.645 1.00 54.81 175 VAL A CA 1
ATOM 1263 C C . VAL A 1 175 ? 10.520 -8.047 -18.666 1.00 54.81 175 VAL A C 1
ATOM 1265 O O . VAL A 1 175 ? 9.364 -8.115 -18.250 1.00 54.81 175 VAL A O 1
ATOM 1268 N N . GLY A 1 176 ? 11.178 -9.139 -19.071 1.00 59.28 176 GLY A N 1
ATOM 1269 C CA . GLY A 1 176 ? 10.503 -10.423 -19.296 1.00 59.28 176 GLY A CA 1
ATOM 1270 C C . GLY A 1 176 ? 9.355 -10.307 -20.320 1.00 59.28 176 GLY A C 1
ATOM 1271 O O . GLY A 1 176 ? 9.121 -9.232 -20.881 1.00 59.28 176 GLY A O 1
ATOM 1272 N N . PRO A 1 177 ? 8.609 -11.391 -20.585 1.00 57.66 177 PRO A N 1
ATOM 1273 C CA . PRO A 1 177 ? 7.484 -11.360 -21.526 1.00 57.66 177 PRO A CA 1
ATOM 1274 C C . PRO A 1 177 ? 6.401 -10.350 -21.115 1.00 57.66 177 PRO A C 1
ATOM 1276 O O . PRO A 1 177 ? 5.887 -9.609 -21.947 1.00 57.66 177 PRO A O 1
ATOM 1279 N N . VAL A 1 178 ? 6.125 -10.258 -19.809 1.00 57.28 178 VAL A N 1
ATOM 1280 C CA . VAL A 1 178 ? 5.095 -9.380 -19.229 1.00 57.28 178 VAL A CA 1
ATOM 1281 C C . VAL A 1 178 ? 5.428 -7.901 -19.426 1.00 57.28 178 VAL A C 1
ATOM 1283 O O . VAL A 1 178 ? 4.576 -7.111 -19.818 1.00 57.28 178 VAL A O 1
ATOM 1286 N N . GLY A 1 179 ? 6.680 -7.512 -19.187 1.00 58.50 179 GLY A N 1
ATOM 1287 C CA . GLY A 1 179 ? 7.093 -6.122 -19.306 1.00 58.50 179 GLY A CA 1
ATOM 1288 C C . GLY A 1 179 ? 7.161 -5.628 -20.749 1.00 58.50 179 GLY A C 1
ATOM 1289 O O . GLY A 1 179 ? 6.875 -4.460 -20.983 1.00 58.50 179 GLY A O 1
ATOM 1290 N N . LYS A 1 180 ? 7.459 -6.508 -21.718 1.00 63.84 180 LYS A N 1
ATOM 1291 C CA . LYS A 1 180 ? 7.414 -6.164 -23.149 1.00 63.84 180 LYS A CA 1
ATOM 1292 C C . LYS A 1 180 ? 5.993 -5.786 -23.578 1.00 63.84 180 LYS A C 1
ATOM 1294 O O . LYS A 1 180 ? 5.787 -4.692 -24.091 1.00 63.84 180 LYS A O 1
ATOM 1299 N N . VAL A 1 181 ? 5.021 -6.657 -23.296 1.00 62.69 181 VAL A N 1
ATOM 1300 C CA . VAL A 1 181 ? 3.604 -6.439 -23.645 1.00 62.69 181 VAL A CA 1
ATOM 1301 C C . VAL A 1 181 ? 3.084 -5.131 -23.037 1.00 62.69 181 VAL A C 1
ATOM 1303 O O . VAL A 1 181 ? 2.346 -4.381 -23.668 1.00 62.69 181 VAL A O 1
ATOM 1306 N N . VAL A 1 182 ? 3.516 -4.802 -21.820 1.00 56.78 182 VAL A N 1
ATOM 1307 C CA . VAL A 1 182 ? 3.086 -3.585 -21.116 1.00 56.78 182 VAL A CA 1
ATOM 1308 C C . VAL A 1 182 ? 3.759 -2.326 -21.659 1.00 56.78 182 VAL A C 1
ATOM 1310 O O . VAL A 1 182 ? 3.098 -1.295 -21.765 1.00 56.78 182 VAL A O 1
ATOM 1313 N N . THR A 1 183 ? 5.043 -2.387 -22.017 1.00 62.19 183 THR A N 1
ATOM 1314 C CA . THR A 1 183 ? 5.742 -1.289 -22.702 1.00 62.19 183 THR A CA 1
ATOM 1315 C C . THR A 1 183 ? 5.073 -0.954 -24.036 1.00 62.19 183 THR A C 1
ATOM 1317 O O . THR A 1 183 ? 4.916 0.228 -24.351 1.00 62.19 183 THR A O 1
ATOM 1320 N N . ASP A 1 184 ? 4.628 -1.975 -24.770 1.00 66.38 184 ASP A N 1
ATOM 1321 C CA . ASP A 1 184 ? 3.953 -1.814 -26.059 1.00 66.38 184 ASP A CA 1
ATOM 1322 C C . ASP A 1 184 ? 2.537 -1.216 -25.896 1.00 66.38 184 ASP A C 1
ATOM 1324 O O . ASP A 1 184 ? 2.110 -0.401 -26.714 1.00 66.38 184 ASP A O 1
ATOM 1328 N N . LEU A 1 185 ? 1.827 -1.545 -24.807 1.00 62.50 185 LEU A N 1
ATOM 1329 C CA . LEU A 1 185 ? 0.461 -1.066 -24.541 1.00 62.50 185 LEU A CA 1
ATOM 1330 C C . LEU A 1 185 ? 0.383 0.263 -23.772 1.00 62.50 185 LEU A C 1
ATOM 1332 O O . LEU A 1 185 ? -0.594 0.998 -23.919 1.00 62.50 185 LEU A O 1
ATOM 1336 N N . PHE A 1 186 ? 1.398 0.612 -22.973 1.00 63.19 186 PHE A N 1
ATOM 1337 C CA . PHE A 1 186 ? 1.415 1.838 -22.161 1.00 63.19 186 PHE A CA 1
ATOM 1338 C C . PHE A 1 186 ? 2.719 2.646 -22.313 1.00 63.19 186 PHE A C 1
ATOM 1340 O O . PHE A 1 186 ? 3.445 2.836 -21.328 1.00 63.19 186 PHE A O 1
ATOM 1347 N N . PRO A 1 187 ? 2.986 3.234 -23.499 1.00 58.84 187 PRO A N 1
ATOM 1348 C CA . PRO A 1 187 ? 4.274 3.855 -23.829 1.00 58.84 187 PRO A CA 1
ATOM 1349 C C . PRO A 1 187 ? 4.711 4.984 -22.886 1.00 58.84 187 PRO A C 1
ATOM 1351 O O . PRO A 1 187 ? 5.906 5.176 -22.680 1.00 58.84 187 PRO A O 1
ATOM 1354 N N . ASN A 1 188 ? 3.766 5.724 -22.290 1.00 62.03 188 ASN A N 1
ATOM 1355 C CA . ASN A 1 188 ? 4.045 6.875 -21.416 1.00 62.03 188 ASN A CA 1
ATOM 1356 C C . ASN A 1 188 ? 3.257 6.858 -20.085 1.00 62.03 188 ASN A C 1
ATOM 1358 O O . ASN A 1 188 ? 3.323 7.820 -19.324 1.00 62.03 188 ASN A O 1
ATOM 1362 N N . GLY A 1 189 ? 2.504 5.786 -19.796 1.00 72.75 189 GLY A N 1
ATOM 1363 C CA . GLY A 1 189 ? 1.494 5.767 -18.724 1.00 72.75 189 GLY A CA 1
ATOM 1364 C C . GLY A 1 189 ? 1.740 4.788 -17.574 1.00 72.75 189 GLY A C 1
ATOM 1365 O O . GLY A 1 189 ? 1.062 4.888 -16.557 1.00 72.75 189 GLY A O 1
ATOM 1366 N N . ALA A 1 190 ? 2.701 3.866 -17.687 1.00 77.94 190 ALA A N 1
ATOM 1367 C CA . ALA A 1 190 ? 2.844 2.758 -16.734 1.00 77.94 190 ALA A CA 1
ATOM 1368 C C . ALA A 1 190 ? 3.018 3.212 -15.268 1.00 77.94 190 ALA A C 1
ATOM 1370 O O . ALA A 1 190 ? 2.357 2.683 -14.379 1.00 77.94 190 ALA A O 1
ATOM 1371 N N . LEU A 1 191 ? 3.834 4.243 -15.008 1.00 83.75 191 LEU A N 1
ATOM 1372 C CA . LEU A 1 191 ? 4.010 4.797 -13.655 1.00 83.75 191 LEU A CA 1
ATOM 1373 C C . LEU A 1 191 ? 2.756 5.512 -13.130 1.00 83.75 191 LEU A C 1
ATOM 1375 O O . LEU A 1 191 ? 2.469 5.449 -11.938 1.00 83.75 191 LEU A O 1
ATOM 1379 N N . LEU A 1 192 ? 1.991 6.171 -14.006 1.00 85.88 192 LEU A N 1
ATOM 1380 C CA . LEU A 1 192 ? 0.727 6.806 -13.623 1.00 85.88 192 LEU A CA 1
ATOM 1381 C C . LEU A 1 192 ? -0.323 5.752 -13.268 1.00 85.88 192 LEU A C 1
ATOM 1383 O O . LEU A 1 192 ? -1.035 5.906 -12.282 1.00 85.88 192 LEU A O 1
ATOM 1387 N N . ILE A 1 193 ? -0.374 4.654 -14.023 1.00 85.00 193 ILE A N 1
ATOM 1388 C CA . ILE A 1 193 ? -1.250 3.513 -13.739 1.00 85.00 193 ILE A CA 1
ATOM 1389 C C . ILE A 1 193 ? -0.823 2.827 -12.436 1.00 85.00 193 ILE A C 1
ATOM 1391 O O . ILE A 1 193 ? -1.678 2.489 -11.620 1.00 85.00 193 ILE A O 1
ATOM 1395 N N . ALA A 1 194 ? 0.482 2.683 -12.184 1.00 87.38 194 ALA A N 1
ATOM 1396 C CA . ALA A 1 194 ? 1.009 2.177 -10.915 1.00 87.38 194 ALA A CA 1
ATOM 1397 C C . ALA A 1 194 ? 0.573 3.055 -9.729 1.00 87.38 194 ALA A C 1
ATOM 1399 O O . ALA A 1 194 ? 0.060 2.558 -8.725 1.00 87.38 194 ALA A O 1
ATOM 1400 N N . ALA A 1 195 ? 0.706 4.376 -9.864 1.00 90.31 195 ALA A N 1
ATOM 1401 C CA . ALA A 1 195 ? 0.273 5.325 -8.846 1.00 90.31 195 ALA A CA 1
ATOM 1402 C C . ALA A 1 195 ? -1.248 5.278 -8.631 1.00 90.31 195 ALA A C 1
ATOM 1404 O O . ALA A 1 195 ? -1.698 5.184 -7.490 1.00 90.31 195 ALA A O 1
ATOM 1405 N N . ALA A 1 196 ? -2.038 5.274 -9.708 1.00 90.12 196 ALA A N 1
ATOM 1406 C CA . ALA A 1 196 ? -3.497 5.235 -9.647 1.00 90.12 196 ALA A CA 1
ATOM 1407 C C . ALA A 1 196 ? -4.021 3.930 -9.033 1.00 90.12 196 ALA A C 1
ATOM 1409 O O . ALA A 1 196 ? -4.875 3.969 -8.151 1.00 90.12 196 ALA A O 1
ATOM 1410 N N . SER A 1 197 ? -3.479 2.780 -9.443 1.00 89.56 197 SER A N 1
ATOM 1411 C CA . SER A 1 197 ? -3.843 1.467 -8.891 1.00 89.56 197 SER A CA 1
ATOM 1412 C C . SER A 1 197 ? -3.472 1.347 -7.415 1.00 89.56 197 SER A C 1
ATOM 1414 O O . SER A 1 197 ? -4.278 0.868 -6.618 1.00 89.56 197 SER A O 1
ATOM 1416 N N . THR A 1 198 ? -2.300 1.851 -7.015 1.00 92.88 198 THR A N 1
ATOM 1417 C CA . THR A 1 198 ? -1.896 1.849 -5.604 1.00 92.88 198 THR A CA 1
ATOM 1418 C C . THR A 1 198 ? -2.775 2.777 -4.768 1.00 92.88 198 THR A C 1
ATOM 1420 O O . THR A 1 198 ? -3.206 2.395 -3.679 1.00 92.88 198 THR A O 1
ATOM 1423 N N . ALA A 1 199 ? -3.071 3.980 -5.268 1.00 93.94 199 ALA A N 1
ATOM 1424 C CA . ALA A 1 199 ? -3.935 4.938 -4.588 1.00 93.94 199 ALA A CA 1
ATOM 1425 C C . ALA A 1 199 ? -5.361 4.394 -4.438 1.00 93.94 199 ALA A C 1
ATOM 1427 O O . ALA A 1 199 ? -5.923 4.448 -3.345 1.00 93.94 199 ALA A O 1
ATOM 1428 N N . LEU A 1 200 ? -5.916 3.811 -5.504 1.00 94.38 200 LEU A N 1
ATOM 1429 C CA . LEU A 1 200 ? -7.239 3.197 -5.490 1.00 94.38 200 LEU A CA 1
ATOM 1430 C C . LEU A 1 200 ? -7.286 2.007 -4.527 1.00 94.38 200 LEU A C 1
ATOM 1432 O O . LEU A 1 200 ? -8.162 1.962 -3.668 1.00 94.38 200 LEU A O 1
ATOM 1436 N N . GLY A 1 201 ? -6.328 1.079 -4.619 1.00 94.00 201 GLY A N 1
ATOM 1437 C CA . GLY A 1 201 ? -6.250 -0.080 -3.728 1.00 94.00 201 GLY A CA 1
ATOM 1438 C C . GLY A 1 201 ? -6.127 0.326 -2.259 1.00 94.00 201 GLY A C 1
ATOM 1439 O O . GLY A 1 201 ? -6.864 -0.182 -1.415 1.00 94.00 201 GLY A O 1
ATOM 1440 N N . SER A 1 202 ? -5.280 1.317 -1.967 1.00 96.31 202 SER A N 1
ATOM 1441 C CA . SER A 1 202 ? -5.112 1.849 -0.610 1.00 96.31 202 SER A CA 1
ATOM 1442 C C . SER A 1 202 ? -6.380 2.541 -0.103 1.00 96.31 202 SER A C 1
ATOM 1444 O O . SER A 1 202 ? -6.774 2.347 1.045 1.00 96.31 202 SER A O 1
ATOM 1446 N N . ALA A 1 203 ? -7.056 3.326 -0.949 1.00 96.56 203 ALA A N 1
ATOM 1447 C CA . ALA A 1 203 ? -8.301 4.006 -0.593 1.00 96.56 203 ALA A CA 1
ATOM 1448 C C . ALA A 1 203 ? -9.436 3.010 -0.316 1.00 96.56 203 ALA A C 1
ATOM 1450 O O . ALA A 1 203 ? -10.147 3.151 0.681 1.00 96.56 203 ALA A O 1
ATOM 1451 N N . VAL A 1 204 ? -9.574 1.979 -1.157 1.00 96.81 204 VAL A N 1
ATOM 1452 C CA . VAL A 1 204 ? -10.559 0.904 -0.980 1.00 96.81 204 VAL A CA 1
ATOM 1453 C C . VAL A 1 204 ? -10.277 0.128 0.303 1.00 96.81 204 VAL A C 1
ATOM 1455 O O . VAL A 1 204 ? -11.185 -0.031 1.118 1.00 96.81 204 VAL A O 1
ATOM 1458 N N . ALA A 1 205 ? -9.030 -0.297 0.530 1.00 97.25 205 ALA A N 1
ATOM 1459 C CA . ALA A 1 205 ? -8.645 -1.023 1.739 1.00 97.25 205 ALA A CA 1
ATOM 1460 C C . ALA A 1 205 ? -8.890 -0.188 3.004 1.00 97.25 205 ALA A C 1
ATOM 1462 O O . ALA A 1 205 ? -9.479 -0.681 3.964 1.00 97.25 205 ALA A O 1
ATOM 1463 N N . LEU A 1 206 ? -8.525 1.097 2.988 1.00 97.62 206 LEU A N 1
ATOM 1464 C CA . LEU A 1 206 ? -8.735 2.013 4.109 1.00 97.62 206 LEU A CA 1
ATOM 1465 C C . LEU A 1 206 ? -10.223 2.253 4.398 1.00 97.62 206 LEU A C 1
ATOM 1467 O O . LEU A 1 206 ? -10.643 2.267 5.558 1.00 97.62 206 LEU A O 1
ATOM 1471 N N . PHE A 1 207 ? -11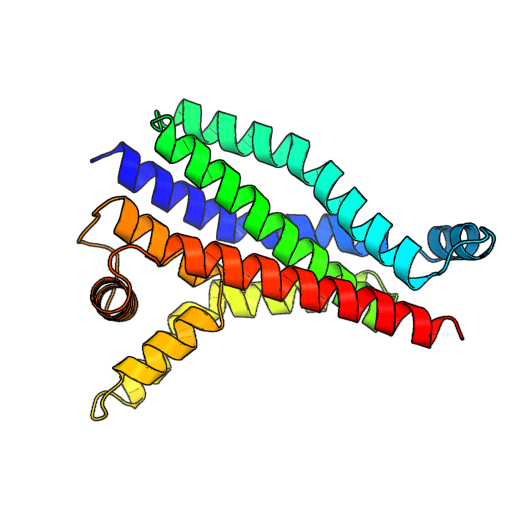.033 2.447 3.355 1.00 97.06 207 PHE A N 1
ATOM 1472 C CA . PHE A 1 207 ? -12.475 2.620 3.501 1.00 97.06 207 PHE A CA 1
ATOM 1473 C C . PHE A 1 207 ? -13.131 1.350 4.053 1.00 97.06 20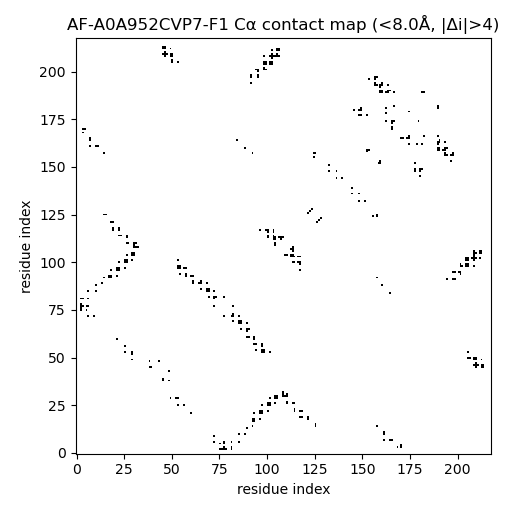7 PHE A C 1
ATOM 1475 O O . PHE A 1 207 ? -13.879 1.424 5.032 1.00 97.06 207 PHE A O 1
ATOM 1482 N N . ALA A 1 208 ? -12.792 0.189 3.486 1.00 97.38 208 ALA A N 1
ATOM 1483 C CA . ALA A 1 208 ? -13.258 -1.108 3.956 1.00 97.38 208 ALA A CA 1
ATOM 1484 C C . ALA A 1 208 ? -12.856 -1.350 5.416 1.00 97.38 208 ALA A C 1
ATOM 1486 O O . ALA A 1 208 ? -13.691 -1.767 6.212 1.00 97.38 208 ALA A O 1
ATOM 1487 N N . ALA A 1 209 ? -11.622 -1.014 5.799 1.00 96.75 209 ALA A N 1
ATOM 1488 C CA . ALA A 1 209 ? -11.135 -1.173 7.164 1.00 96.75 209 ALA A CA 1
ATOM 1489 C C . ALA A 1 209 ? -11.971 -0.369 8.171 1.00 96.75 209 ALA A C 1
ATOM 1491 O O . ALA A 1 209 ? -12.447 -0.919 9.162 1.00 96.75 209 ALA A O 1
ATOM 1492 N N . GLY A 1 210 ? -12.221 0.916 7.887 1.00 94.69 210 GLY A N 1
ATOM 1493 C CA . GLY A 1 210 ? -13.063 1.757 8.742 1.00 94.69 210 GLY A CA 1
ATOM 1494 C C . GLY A 1 210 ? -14.510 1.263 8.829 1.00 94.69 210 GLY A C 1
ATOM 1495 O O . GLY A 1 210 ? -15.117 1.307 9.899 1.00 94.69 210 GLY A O 1
ATOM 1496 N N . TRP A 1 211 ? -15.061 0.767 7.720 1.00 94.12 211 TRP A N 1
ATOM 1497 C CA . TRP A 1 211 ? -16.421 0.230 7.673 1.00 94.12 211 TRP A CA 1
ATOM 1498 C C . TRP A 1 211 ? -16.569 -1.093 8.433 1.00 94.12 211 TRP A C 1
ATOM 1500 O O . TRP A 1 211 ? -17.517 -1.250 9.203 1.00 94.12 211 TRP A O 1
ATOM 1510 N N . VAL A 1 212 ? -15.622 -2.022 8.264 1.00 94.75 212 VAL A N 1
ATOM 1511 C CA . VAL A 1 212 ? -15.566 -3.290 9.009 1.00 94.75 212 VAL A CA 1
ATOM 1512 C C . VAL A 1 212 ? -15.441 -3.018 10.504 1.00 94.75 212 VAL A C 1
ATOM 1514 O O . VAL A 1 212 ? -16.180 -3.611 11.287 1.00 94.75 212 VAL A O 1
ATOM 1517 N N . PHE A 1 213 ? -14.556 -2.097 10.892 1.00 91.62 213 PHE A N 1
ATOM 1518 C CA . PHE A 1 213 ? -14.353 -1.730 12.290 1.00 91.62 213 PHE A CA 1
ATOM 1519 C C . PHE A 1 213 ? -15.641 -1.180 12.921 1.00 91.62 213 PHE A C 1
ATOM 1521 O O . PHE A 1 213 ? -16.083 -1.661 13.958 1.00 91.62 213 PHE A O 1
ATOM 1528 N N . TRP A 1 214 ? -16.321 -0.250 12.242 1.00 88.94 214 TRP A N 1
ATOM 1529 C CA . TRP A 1 214 ? -17.594 0.302 12.720 1.00 88.94 214 TRP A CA 1
ATOM 1530 C C . TRP A 1 214 ? -18.705 -0.741 12.875 1.00 88.94 214 TRP A C 1
ATOM 1532 O O . TRP A 1 214 ? -19.520 -0.625 13.786 1.00 88.94 214 TRP A O 1
ATOM 1542 N N . ARG A 1 215 ? -18.755 -1.759 12.008 1.00 88.50 215 ARG A N 1
ATOM 1543 C CA . ARG A 1 215 ? -19.756 -2.831 12.122 1.00 88.50 215 ARG A CA 1
ATOM 1544 C C . ARG A 1 215 ? -19.535 -3.744 13.325 1.00 88.50 215 ARG A C 1
ATOM 1546 O O . ARG A 1 215 ? -20.496 -4.368 13.750 1.00 88.50 215 ARG A O 1
ATOM 1553 N N . ARG A 1 216 ? -18.301 -3.858 13.818 1.00 78.75 216 ARG A N 1
ATOM 1554 C CA . ARG A 1 216 ? -17.949 -4.732 14.948 1.00 78.75 216 ARG A CA 1
ATOM 1555 C C . ARG A 1 216 ? -18.094 -4.075 16.312 1.00 78.75 216 ARG A C 1
ATOM 1557 O O 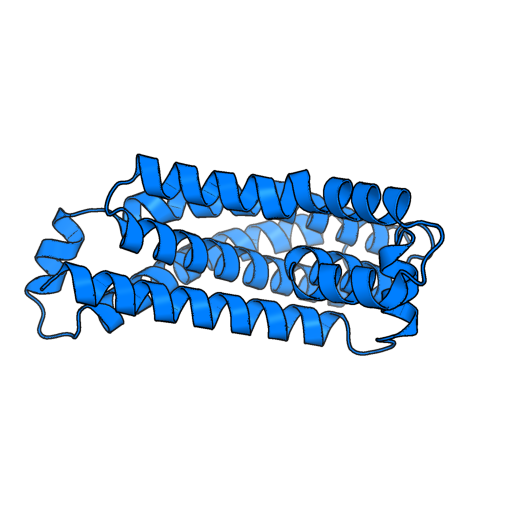. ARG A 1 216 ? -18.254 -4.792 17.287 1.00 78.75 216 ARG A O 1
ATOM 1564 N N . GLU A 1 217 ? -18.029 -2.749 16.363 1.00 65.75 217 GLU A N 1
ATOM 1565 C CA . GLU A 1 217 ? -18.195 -1.968 17.596 1.00 65.75 217 GLU A CA 1
ATOM 1566 C C . GLU A 1 217 ? -19.678 -1.712 17.949 1.00 65.75 217 GLU A C 1
ATOM 1568 O O . GLU A 1 217 ? -19.976 -1.023 18.921 1.00 65.75 217 GLU A O 1
ATOM 1573 N N . ARG A 1 218 ? -20.611 -2.218 17.131 1.00 56.44 218 ARG A N 1
ATOM 1574 C CA . ARG A 1 218 ? -22.047 -2.286 17.439 1.00 56.44 218 ARG A CA 1
ATOM 1575 C C . ARG A 1 218 ? -22.366 -3.602 18.128 1.00 56.44 218 ARG A C 1
ATOM 1577 O O . ARG A 1 218 ? -23.189 -3.558 19.063 1.00 56.44 218 ARG A O 1
#